Protein 1TGX (pdb70)

Radius of gyration: 16.01 Å; Cα contacts (8 Å, |Δi|>4): 436; chains: 3; bounding box: 41×38×30 Å

B-factor: mean 23.33, std 12.68, range [4.87, 84.21]

InterPro domains:
  IPR003571 Snake three-finger toxin [cd00206] (1-60)
  IPR003572 Snake cytotoxin, cobra-type [PR00282] (6-14)
  IPR003572 Snake cytotoxin, cobra-type [PR00282] (14-23)
  IPR003572 Snake cytotoxin, cobra-type [PR00282] (24-39)
  IPR003572 Snake cytotoxin, cobra-type [PR00282] (41-51)
  IPR003572 Snake cytotoxin, cobra-type [PR00282] (52-59)
  IPR018354 Snake toxin, conserved site [PS00272] (37-57)
  IPR045860 Snake toxin-like superfamily [G3DSA:2.10.60.10] (1-60)
  IPR045860 Snake toxin-like superfamily [SSF57302] (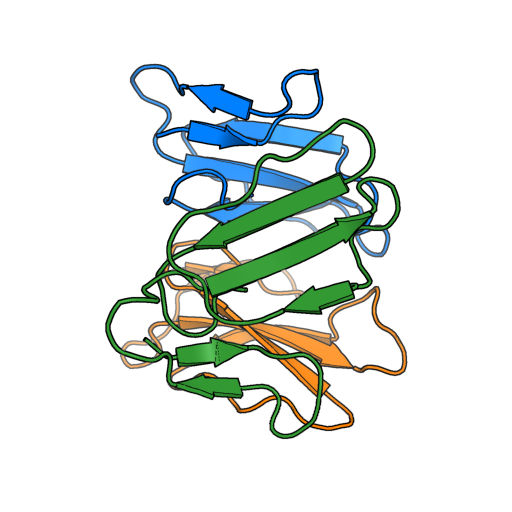2-60)
  IPR054131 Snake toxin cobra-type [PF21947] (12-60)

Nearest PDB structures (foldseek):
  1tgx-assembly1_B-1  TM=9.489E-01  e=3.734E-10  Naja nigricollis
  1ug4-assembly1_A  TM=9.581E-01  e=4.685E-09  Naja atra
  1h0j-assembly3_C  TM=9.280E-01  e=1.048E-08  Naja atra
  1xt3-assembly1_A  TM=9.287E-01  e=9.862E-08  Naja atra
  4om5-assembly1_D  TM=8.936E-01  e=1.392E-07  Naja atra

Sequence (180 aa):
LKCNQLIPPFWKTCPKGKNLCYKMTMRAAPMVPVKRGCIDVCPKSSLLIKYMCCNTDKCNLKCNQLIPPFWKTCPKGKNLCYKMTMRAAPMVPVKRGCIDVCPKSSLLIKYMCCNTDKCNLKCNQLIPPFWKTCPKGKNLCYKMTMRAAPMVPVKRGCIDVCPKSSLLIKYMCCNTDKCN

GO terms:
  GO:0005576 extracellular region (C, EXP)

Secondary structure (DSSP, 8-state):
-EEE-SSTTSEEEPPTT--EEEEEEETTBTT--SEEEEESSPPPP-SSEEEEEE-STT--/-EEE-SSTTSEEEPPTT--EEEEEEETTSTTS-SEEEEESSPPPP-SSEEEEEE-STT--/-EEE-SSTT-EEEPPTT--EEEEEEETTBTTS-SEEEEESSPPPP-SSEEEEEE-STT--

Foldseek 3Di:
DKEAWDDPVGIDDDDPQFQKWKWKDFPPPVVDTPTTYTHRDFDDADNTMDMDIDGDHHPD/DKEAWDDPPRIDDDDPQFFKWKWKDFPVDRPDTPITGTHNDFDDADPTMDMDIDGDHHPD/DKEAWDDPVRIDDDDPQFQKWKFKDFVVDPPDTDTTGTGNDFDDADPGMDMDIDGDHHPD

Structure (mmCIF, N/CA/C/O backbone):
data_1TGX
#
_entry.id   1TGX
#
_cell.length_a   78.670
_cell.length_b   40.710
_cell.length_c   56.020
_cell.angle_alpha   90.00
_cell.angle_beta   117.08
_cell.angle_gamma   90.00
#
_symmetry.space_group_name_H-M   'C 1 2 1'
#
loop_
_entity.id
_entity.type
_entity.pdbx_description
1 polymer GAMMA-CARDIOTOXIN
2 non-polymer 'CHLORIDE ION'
3 water water
#
loop_
_atom_site.group_PDB
_atom_site.id
_atom_site.type_symbol
_atom_site.label_atom_id
_atom_site.label_alt_id
_atom_site.label_comp_id
_atom_site.label_asym_id
_atom_site.label_entity_id
_atom_site.label_seq_id
_atom_site.pdbx_PDB_ins_code
_atom_site.Cartn_x
_atom_site.Cartn_y
_atom_site.Cartn_z
_atom_site.occupancy
_atom_site.B_iso_or_equiv
_atom_site.auth_seq_id
_atom_site.auth_comp_id
_atom_site.auth_asym_id
_atom_site.auth_atom_id
_atom_site.pdbx_PDB_model_num
ATOM 1 N N . LEU A 1 1 ? 24.134 21.718 24.662 1.00 11.50 1 LEU A N 1
ATOM 2 C CA . LEU A 1 1 ? 24.271 20.923 23.442 1.00 4.87 1 LEU A CA 1
ATOM 3 C C . LEU A 1 1 ? 24.423 21.826 22.212 1.00 9.60 1 LEU A C 1
ATOM 4 O O . LEU A 1 1 ? 23.657 22.783 22.037 1.00 11.46 1 LEU A O 1
ATOM 9 N N . LYS A 1 2 ? 25.400 21.473 21.403 1.00 11.60 2 LYS A N 1
ATOM 10 C CA . LYS A 1 2 ? 25.711 22.148 20.137 1.00 9.19 2 LYS A CA 1
ATOM 11 C C . LYS A 1 2 ? 25.409 21.195 18.983 1.00 8.73 2 LYS A C 1
ATOM 12 O O . LYS A 1 2 ? 25.823 20.029 19.122 1.00 13.31 2 LYS A O 1
ATOM 18 N N . CYS A 1 3 ? 24.779 21.605 17.895 1.00 7.08 3 CYS A N 1
ATOM 19 C CA . CYS A 1 3 ? 24.486 20.727 16.748 1.00 10.06 3 CYS A CA 1
ATOM 20 C C . CYS A 1 3 ? 24.942 21.329 15.418 1.00 16.84 3 CYS A C 1
ATOM 21 O O . CYS A 1 3 ? 25.049 22.561 15.309 1.00 11.72 3 CYS A O 1
ATOM 24 N N . ASN A 1 4 ? 25.196 20.517 14.407 1.00 15.95 4 ASN A N 1
ATOM 25 C CA . ASN A 1 4 ? 25.582 20.984 13.059 1.00 11.41 4 ASN A CA 1
ATOM 26 C C . ASN A 1 4 ? 24.339 21.534 12.338 1.00 10.40 4 ASN A C 1
ATOM 27 O O . ASN A 1 4 ? 23.211 21.096 12.638 1.00 13.51 4 ASN A O 1
ATOM 32 N N . GLN A 1 5 ? 24.518 22.461 11.410 1.00 10.35 5 GLN A N 1
ATOM 33 C CA . GLN A 1 5 ? 23.418 23.058 10.620 1.00 14.20 5 GLN A CA 1
ATOM 34 C C . GLN A 1 5 ? 23.891 23.342 9.190 1.00 13.52 5 GLN A C 1
ATOM 35 O O . GLN A 1 5 ? 25.111 23.368 8.960 1.00 12.67 5 GLN A O 1
ATOM 41 N N . LEU A 1 6 ? 22.998 23.679 8.272 1.00 15.88 6 LEU A N 1
ATOM 42 C CA . LEU A 1 6 ? 23.342 23.955 6.872 1.00 16.64 6 LEU A CA 1
ATOM 43 C C . LEU A 1 6 ? 23.916 25.333 6.554 1.00 18.63 6 LEU A C 1
ATOM 44 O O . LEU A 1 6 ? 24.710 25.485 5.608 1.00 21.77 6 LEU A O 1
ATOM 49 N N . ILE A 1 7 ? 23.548 26.336 7.316 1.00 15.93 7 ILE A N 1
ATOM 50 C CA . ILE A 1 7 ? 23.974 27.735 7.168 1.00 19.28 7 ILE A CA 1
ATOM 51 C C . ILE A 1 7 ? 25.283 28.061 7.868 1.00 15.90 7 ILE A C 1
ATOM 52 O O . ILE A 1 7 ? 25.455 27.586 9.013 1.00 13.88 7 ILE A O 1
ATOM 57 N N . PRO A 1 8 ? 26.189 28.874 7.336 1.00 14.27 8 PRO A N 1
ATOM 58 C CA . PRO A 1 8 ? 27.395 29.335 8.060 1.00 15.42 8 PRO A CA 1
ATOM 59 C C . PRO A 1 8 ? 27.015 29.967 9.409 1.00 13.30 8 PRO A C 1
ATOM 60 O O . PRO A 1 8 ? 25.962 30.636 9.517 1.00 17.05 8 PRO A O 1
ATOM 64 N N . PRO A 1 9 ? 27.763 29.786 10.494 1.00 14.86 9 PRO A N 1
ATOM 65 C CA . PRO A 1 9 ? 29.029 29.059 10.578 1.00 14.41 9 PRO A CA 1
ATOM 66 C C . PRO A 1 9 ? 28.971 27.548 10.668 1.00 17.01 9 PRO A C 1
ATOM 67 O O . PRO A 1 9 ? 29.964 26.912 11.081 1.00 16.57 9 PRO A O 1
ATOM 71 N N . PHE A 1 10 ? 27.866 26.916 10.327 1.00 13.24 10 PHE A N 1
ATOM 72 C CA . PHE A 1 10 ? 27.664 25.459 10.294 1.00 18.76 10 PHE A CA 1
ATOM 73 C C . PHE A 1 10 ? 27.421 24.779 11.643 1.00 17.46 10 PHE A C 1
ATOM 74 O O . PHE A 1 10 ? 27.378 23.529 11.689 1.00 13.52 10 PHE A O 1
ATOM 82 N N . TRP A 1 11 ? 27.194 25.492 12.733 1.00 14.32 11 TRP A N 1
ATOM 83 C CA . TRP A 1 11 ? 26.829 24.912 14.038 1.00 16.99 11 TRP A CA 1
ATOM 84 C C . TRP A 1 11 ? 25.927 25.892 14.803 1.00 22.98 11 TRP A C 1
ATOM 85 O O . TRP A 1 11 ? 25.992 27.087 14.456 1.00 16.00 11 TRP A O 1
ATOM 96 N N . LYS A 1 12 ? 25.172 25.513 15.814 1.00 11.57 12 LYS A N 1
ATOM 97 C CA . LYS A 1 12 ? 24.387 26.435 16.659 1.00 11.88 12 LYS A CA 1
ATOM 98 C C . LYS A 1 12 ? 24.255 25.865 18.077 1.00 19.60 12 LYS A C 1
ATOM 99 O O . LYS A 1 12 ? 24.414 24.637 18.243 1.00 14.18 12 LYS A O 1
ATOM 105 N N . THR A 1 13 ? 23.990 26.657 19.103 1.00 17.37 13 THR A N 1
ATOM 106 C CA . THR A 1 13 ? 23.699 26.146 20.448 1.00 11.38 13 THR A CA 1
ATOM 107 C C . THR A 1 13 ? 22.191 25.877 20.527 1.00 16.51 13 THR A C 1
ATOM 108 O O . THR A 1 13 ? 21.434 26.810 20.191 1.00 14.37 13 THR A O 1
ATOM 112 N N . CYS A 1 14 ? 21.726 24.729 20.974 1.00 11.30 14 CYS A N 1
ATOM 113 C CA . CYS A 1 14 ? 20.282 24.450 21.071 1.00 12.42 14 CYS A CA 1
ATOM 114 C C . CYS A 1 14 ? 19.584 25.193 22.201 1.00 16.78 14 CYS A C 1
ATOM 115 O O . CYS A 1 14 ? 20.171 25.334 23.289 1.00 13.70 14 CYS A O 1
ATOM 118 N N . PRO A 1 15 ? 18.361 25.660 22.011 1.00 12.61 15 PRO A N 1
ATOM 119 C CA . PRO A 1 15 ? 17.583 26.310 23.076 1.00 18.10 15 PRO A CA 1
ATOM 120 C C . PRO A 1 15 ? 16.995 25.278 24.047 1.00 18.25 15 PRO A C 1
ATOM 121 O O . PRO A 1 15 ? 17.020 24.055 23.822 1.00 18.68 15 PRO A O 1
ATOM 125 N N . LYS A 1 16 ? 16.436 25.810 25.116 1.00 23.76 16 LYS A N 1
ATOM 126 C CA . LYS A 1 16 ? 15.821 25.017 26.183 1.00 26.31 16 LYS A CA 1
ATOM 127 C C . LYS A 1 16 ? 14.751 24.075 25.647 1.00 18.61 16 LYS A C 1
ATOM 128 O O . LYS A 1 16 ? 13.890 24.544 24.880 1.00 21.96 16 LYS A O 1
ATOM 134 N N . GLY A 1 17 ? 14.785 22.796 25.972 1.00 17.51 17 GLY A N 1
ATOM 135 C CA . GLY A 1 17 ? 13.758 21.865 25.499 1.00 16.07 17 GLY A CA 1
ATOM 136 C C . GLY A 1 17 ? 14.136 21.064 24.268 1.00 16.58 17 GLY A C 1
ATOM 137 O O . GLY A 1 17 ? 13.388 20.129 23.913 1.00 17.54 17 GLY A O 1
ATOM 138 N N . LYS A 1 18 ? 15.207 21.377 23.570 1.00 18.95 18 LYS A N 1
ATOM 139 C CA . LYS A 1 18 ? 15.637 20.563 22.406 1.00 15.37 18 LYS A CA 1
ATOM 140 C C . LYS A 1 18 ? 16.872 19.821 22.898 1.00 13.13 18 LYS A C 1
ATOM 141 O O . LYS A 1 18 ? 17.935 20.451 23.064 1.00 16.84 18 LYS A O 1
ATOM 147 N N . ASN A 1 19 ? 16.784 18.537 23.205 1.00 16.02 19 ASN A N 1
ATOM 148 C CA . ASN A 1 19 ? 17.940 17.819 23.785 1.00 15.04 19 ASN A CA 1
ATOM 149 C C . ASN A 1 19 ? 18.587 16.810 22.843 1.00 12.20 19 ASN A C 1
ATOM 150 O O . ASN A 1 19 ? 19.368 15.947 23.287 1.00 12.16 19 ASN A O 1
ATOM 155 N N . LEU A 1 20 ? 18.272 16.882 21.558 1.00 9.37 20 LEU A N 1
ATOM 156 C CA . LEU A 1 20 ? 18.806 16.004 20.515 1.00 14.13 20 LEU A CA 1
ATOM 157 C C . LEU A 1 20 ? 19.240 16.764 1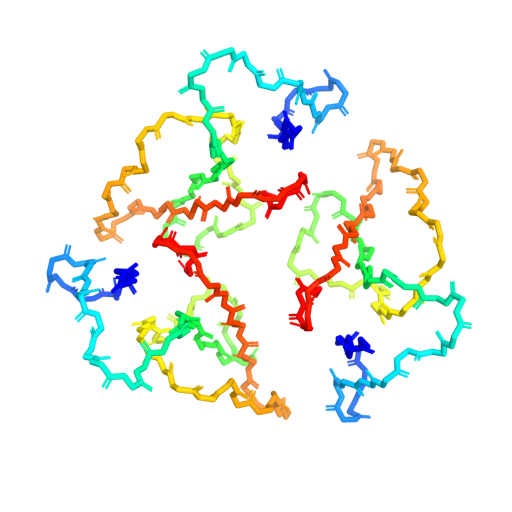9.255 1.00 9.74 20 LEU A C 1
ATOM 158 O O . LEU A 1 20 ? 18.688 17.832 18.958 1.00 10.93 20 LEU A O 1
ATOM 163 N N . CYS A 1 21 ? 20.201 16.203 18.546 1.00 8.70 21 CYS A N 1
ATOM 164 C CA . CYS A 1 21 ? 20.678 16.659 17.231 1.00 9.67 21 CYS A CA 1
ATOM 165 C C . CYS A 1 21 ? 20.084 15.714 16.176 1.00 15.29 21 CYS A C 1
ATOM 166 O O . CYS A 1 21 ? 19.884 14.530 16.515 1.00 11.18 21 CYS A O 1
ATOM 169 N N . TYR A 1 22 ? 19.798 16.144 14.954 1.00 11.78 22 TYR A N 1
ATOM 170 C CA . TYR A 1 22 ? 19.266 15.279 13.887 1.00 11.75 22 TYR A CA 1
ATOM 171 C C . TYR A 1 22 ? 19.755 15.692 12.481 1.00 14.68 22 TYR A C 1
ATOM 172 O O . TYR A 1 22 ? 20.169 16.841 12.257 1.00 12.18 22 TYR A O 1
ATOM 181 N N . LYS A 1 23 ? 19.564 14.753 11.572 1.00 15.56 23 LYS A N 1
ATOM 182 C CA . LYS A 1 23 ? 19.843 14.885 10.134 1.00 12.81 23 LYS A CA 1
ATOM 183 C C . LYS A 1 23 ? 18.735 14.202 9.321 1.00 13.41 23 LYS A C 1
ATOM 184 O O . LYS A 1 23 ? 18.333 13.083 9.687 1.00 13.45 23 LYS A O 1
ATOM 190 N N . MET A 1 24 ? 18.264 14.786 8.230 1.00 13.61 24 MET A N 1
ATOM 191 C CA . MET A 1 24 ? 17.234 14.223 7.337 1.00 14.98 24 MET A CA 1
ATOM 192 C C . MET A 1 24 ? 17.820 14.048 5.925 1.00 13.61 24 MET A C 1
ATOM 193 O O . MET A 1 24 ? 18.393 15.038 5.433 1.00 15.91 24 MET A O 1
ATOM 198 N N . THR A 1 25 ? 17.692 12.880 5.316 1.00 12.10 25 THR A N 1
ATOM 199 C CA . THR A 1 25 ? 18.128 12.588 3.942 1.00 12.47 25 THR A CA 1
ATOM 200 C C . THR A 1 25 ? 17.113 11.750 3.150 1.00 16.59 25 THR A C 1
ATOM 201 O O . THR A 1 25 ? 16.199 11.162 3.755 1.00 15.98 25 THR A O 1
ATOM 205 N N . MET A 1 26 ? 17.242 11.661 1.833 1.00 15.14 26 MET A N 1
ATOM 206 C CA . MET A 1 26 ? 16.406 10.808 0.977 1.00 16.86 26 MET A CA 1
ATOM 207 C C . MET A 1 26 ? 17.225 9.520 0.791 1.00 11.17 26 MET A C 1
ATOM 208 O O . MET A 1 26 ? 18.463 9.533 0.697 1.00 16.71 26 MET A O 1
ATOM 213 N N . ARG A 1 27 ? 16.518 8.409 0.773 1.00 15.16 27 ARG A N 1
ATOM 214 C CA . ARG A 1 27 ? 17.062 7.060 0.544 1.00 14.03 27 ARG A CA 1
ATOM 215 C C . ARG A 1 27 ? 17.873 7.080 -0.756 1.00 21.13 27 ARG A C 1
ATOM 216 O O . ARG A 1 27 ? 17.378 7.613 -1.761 1.00 19.00 27 ARG A O 1
ATOM 224 N N . ALA A 1 28 ? 19.067 6.529 -0.737 1.00 19.71 28 ALA A N 1
ATOM 225 C CA . ALA A 1 28 ? 20.019 6.447 -1.846 1.00 24.11 28 ALA A CA 1
ATOM 226 C C . ALA A 1 28 ? 20.674 7.780 -2.221 1.00 31.65 28 ALA A C 1
ATOM 227 O O . ALA A 1 28 ? 21.389 7.896 -3.240 1.00 26.51 28 ALA A O 1
ATOM 229 N N . ALA A 1 29 ? 20.509 8.804 -1.399 1.00 21.37 29 ALA A N 1
ATOM 230 C CA . ALA A 1 29 ? 21.180 10.111 -1.606 1.00 22.05 29 ALA A CA 1
ATOM 231 C C . ALA A 1 29 ? 21.751 10.635 -0.286 1.00 18.94 29 ALA A C 1
ATOM 232 O O . ALA A 1 29 ? 21.464 11.780 0.137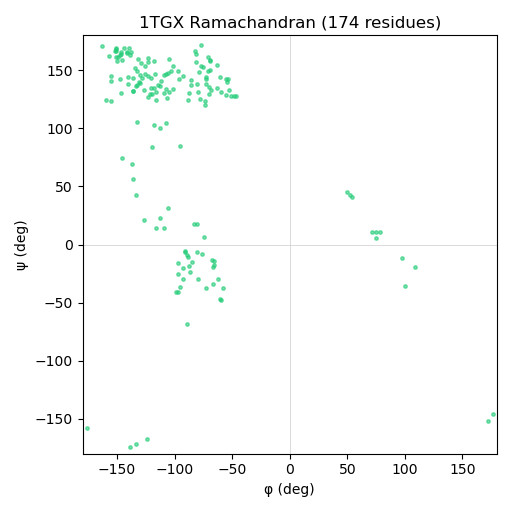 1.00 17.35 29 ALA A O 1
ATOM 234 N N . PRO A 1 30 ? 22.599 9.870 0.397 1.00 17.61 30 PRO A N 1
ATOM 235 C CA . PRO A 1 30 ? 23.149 10.209 1.717 1.00 20.54 30 PRO A CA 1
ATOM 236 C C . PRO A 1 30 ? 24.077 11.400 1.760 1.00 22.84 30 PRO A C 1
ATOM 237 O O . PRO A 1 30 ? 24.286 11.974 2.842 1.00 19.80 30 PRO A O 1
ATOM 241 N N . MET A 1 31 ? 24.634 11.792 0.635 1.00 26.64 31 MET A N 1
ATOM 242 C CA . MET A 1 31 ? 25.540 12.946 0.528 1.00 20.31 31 MET A CA 1
ATOM 243 C C . MET A 1 31 ? 24.816 14.290 0.455 1.00 20.83 31 MET A C 1
ATOM 244 O O . MET A 1 31 ? 25.508 15.333 0.446 1.00 21.93 31 MET A O 1
ATOM 249 N N . VAL A 1 32 ? 23.498 14.387 0.366 1.00 19.22 32 VAL A N 1
ATOM 250 C CA . VAL A 1 32 ? 22.772 15.668 0.324 1.00 23.25 32 VAL A CA 1
ATOM 251 C C . VAL A 1 32 ? 21.807 15.793 1.503 1.00 17.56 32 VAL A C 1
ATOM 252 O O . VAL A 1 32 ? 20.596 15.499 1.355 1.00 22.59 32 VAL A O 1
ATOM 256 N N . PRO A 1 33 ? 22.181 16.211 2.699 1.00 24.83 33 PRO A N 1
ATOM 257 C CA . PRO A 1 33 ? 21.192 16.396 3.780 1.00 24.08 33 PRO A CA 1
ATOM 258 C C . PRO A 1 33 ? 20.258 17.574 3.487 1.00 18.05 33 PRO A C 1
ATOM 259 O O . PRO A 1 33 ? 20.735 18.659 3.093 1.00 19.21 33 PRO A O 1
ATOM 263 N N . VAL A 1 34 ? 18.953 17.390 3.651 1.00 14.95 34 VAL A N 1
ATOM 264 C CA . VAL A 1 34 ? 17.974 18.463 3.393 1.00 16.43 34 VAL A CA 1
ATOM 265 C C . VAL A 1 34 ? 17.555 19.201 4.661 1.00 15.30 34 VAL A C 1
ATOM 266 O O . VAL A 1 34 ? 16.957 20.284 4.534 1.00 17.34 34 VAL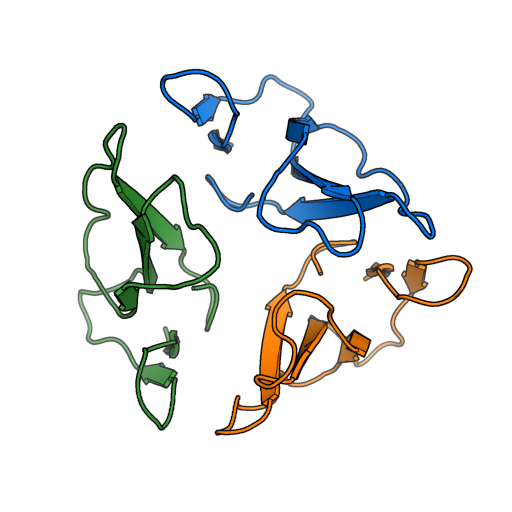 A O 1
ATOM 270 N N . LYS A 1 35 ? 17.806 18.666 5.834 1.00 13.66 35 LYS A N 1
ATOM 271 C CA . LYS A 1 35 ? 17.498 19.336 7.110 1.00 16.81 35 LYS A CA 1
ATOM 272 C C . LYS A 1 35 ? 18.575 18.894 8.102 1.00 23.33 35 LYS A C 1
ATOM 273 O O . LYS A 1 35 ? 18.976 17.716 8.044 1.00 13.61 35 LYS A O 1
ATOM 279 N N . ARG A 1 36 ? 19.033 19.766 8.981 1.00 16.95 36 ARG A N 1
ATOM 280 C CA . ARG A 1 36 ? 20.085 19.432 9.969 1.00 14.42 36 ARG A CA 1
ATOM 281 C C . ARG A 1 36 ? 20.016 20.439 11.111 1.00 15.96 36 ARG A C 1
ATOM 282 O O . ARG A 1 36 ? 20.109 21.653 10.826 1.00 13.55 36 ARG A O 1
ATOM 290 N N . GLY A 1 37 ? 19.865 20.053 12.373 1.00 12.53 37 GLY A N 1
ATOM 291 C CA . GLY A 1 37 ? 19.761 21.044 13.466 1.00 15.78 37 GLY A CA 1
ATOM 292 C C . GLY A 1 37 ? 19.405 20.410 14.805 1.00 13.24 37 GLY A C 1
ATOM 293 O O . GLY A 1 37 ? 19.768 19.243 15.023 1.00 12.25 37 GLY A O 1
ATOM 294 N N . CYS A 1 38 ? 18.741 21.136 15.685 1.00 13.62 38 CYS A N 1
ATOM 295 C CA . CYS A 1 38 ? 18.323 20.694 17.027 1.00 10.37 38 CYS A CA 1
ATOM 296 C C . CYS A 1 38 ? 16.871 20.221 17.011 1.00 16.80 38 CYS A C 1
ATOM 297 O O . CYS A 1 38 ? 16.111 20.810 16.216 1.00 19.36 38 CYS A O 1
ATOM 300 N N . ILE A 1 39 ? 16.419 19.276 17.811 1.00 11.60 39 ILE A N 1
ATOM 301 C CA . ILE A 1 39 ? 15.003 18.848 17.802 1.00 11.64 39 ILE A CA 1
ATOM 302 C C . ILE A 1 39 ? 14.600 18.341 19.187 1.00 19.21 39 ILE A C 1
ATOM 303 O O . ILE A 1 39 ? 15.465 18.031 20.025 1.00 13.92 39 ILE A O 1
ATOM 308 N N . ASP A 1 40 ? 13.312 18.288 19.457 1.00 16.54 40 ASP A N 1
ATOM 309 C CA . ASP A 1 40 ? 12.708 17.746 20.680 1.00 19.14 40 ASP A CA 1
ATOM 310 C C . ASP A 1 40 ? 12.445 16.245 20.498 1.00 18.96 40 ASP A C 1
ATOM 311 O O . ASP A 1 40 ? 13.078 15.370 21.113 1.00 28.38 40 ASP A O 1
ATOM 316 N N . VAL A 1 41 ? 11.525 15.843 19.641 1.00 19.44 41 VAL A N 1
ATOM 317 C CA . VAL A 1 41 ? 11.176 14.420 19.452 1.00 20.75 41 VAL A CA 1
ATOM 318 C C . VAL A 1 41 ? 11.761 13.891 18.151 1.00 15.42 41 VAL A C 1
ATOM 319 O O . VAL A 1 41 ? 11.609 14.554 17.111 1.00 20.95 41 VAL A O 1
ATOM 323 N N . CYS A 1 42 ? 12.425 12.751 18.153 1.00 16.41 42 CYS A N 1
ATOM 324 C CA . CYS A 1 42 ? 12.995 12.193 16.910 1.00 15.29 42 CYS A CA 1
ATOM 325 C C . CYS A 1 42 ? 11.860 11.633 16.054 1.00 15.76 42 CYS A C 1
ATOM 326 O O . CYS A 1 42 ? 11.092 10.778 16.534 1.00 17.38 42 CYS A O 1
ATOM 329 N N . PRO A 1 43 ? 11.719 12.086 14.822 1.00 17.52 43 PRO A N 1
ATOM 330 C CA . PRO A 1 43 ? 10.666 11.626 13.911 1.00 20.95 43 PRO A CA 1
ATOM 331 C C . PRO A 1 43 ? 10.878 10.188 13.459 1.00 24.45 43 PRO A C 1
ATOM 332 O O . PRO A 1 43 ? 11.996 9.652 13.440 1.00 20.87 43 PRO A O 1
ATOM 336 N N . LYS A 1 44 ? 9.776 9.593 13.048 1.00 22.92 44 LYS A N 1
ATOM 337 C CA . LYS A 1 44 ? 9.749 8.219 12.531 1.00 19.90 44 LYS A CA 1
ATOM 338 C C . LYS A 1 44 ? 10.196 8.198 11.073 1.00 17.85 44 LYS A C 1
ATOM 339 O O . LYS A 1 44 ? 9.783 9.102 10.322 1.00 19.83 44 LYS A O 1
ATOM 345 N N . SER A 1 45 ? 11.002 7.255 10.633 1.00 15.61 45 SER A N 1
ATOM 346 C CA . SER A 1 45 ? 11.422 7.123 9.221 1.00 16.15 45 SER A CA 1
ATOM 347 C C . SER A 1 45 ? 10.361 6.413 8.366 1.00 14.81 45 SER A C 1
ATOM 348 O O . SER A 1 45 ? 9.452 5.736 8.890 1.00 14.19 45 SER A O 1
ATOM 351 N N . SER A 1 46 ? 10.447 6.518 7.045 1.00 12.50 46 SER A N 1
ATOM 352 C CA . SER A 1 46 ? 9.546 5.848 6.087 1.00 13.77 46 SER A CA 1
ATOM 353 C C . SER A 1 46 ? 10.370 5.202 4.971 1.00 16.27 46 SER A C 1
ATOM 354 O O . SER A 1 46 ? 11.611 5.228 5.061 1.00 14.86 46 SER A O 1
ATOM 357 N N . LEU A 1 47 ? 9.802 4.673 3.897 1.00 16.20 47 LEU A N 1
ATOM 358 C CA . LEU A 1 47 ? 10.593 4.095 2.796 1.00 15.78 47 LEU A CA 1
ATOM 359 C C . LEU A 1 47 ? 11.542 5.110 2.154 1.00 12.49 47 LEU A C 1
ATOM 360 O O . LEU A 1 47 ? 12.715 4.797 1.870 1.00 17.38 47 LEU A O 1
ATOM 365 N N . LEU A 1 48 ? 11.066 6.301 1.823 1.00 11.78 48 LEU A N 1
ATOM 366 C CA . LEU A 1 48 ? 11.900 7.292 1.123 1.00 15.58 48 LEU A CA 1
ATOM 367 C C . LEU A 1 48 ? 12.639 8.271 2.026 1.00 15.09 48 LEU A C 1
ATOM 368 O O . LEU A 1 48 ? 13.711 8.756 1.611 1.00 18.13 48 LEU A O 1
ATOM 373 N N . ILE A 1 49 ? 12.123 8.609 3.192 1.00 15.35 49 ILE A N 1
ATOM 374 C CA . ILE A 1 49 ? 12.747 9.614 4.065 1.00 8.60 49 ILE A CA 1
ATOM 375 C C . ILE A 1 49 ? 13.408 8.967 5.283 1.00 14.26 49 ILE A C 1
ATOM 376 O O . ILE A 1 49 ? 12.714 8.302 6.071 1.00 15.65 49 ILE A O 1
ATOM 381 N N . LYS A 1 50 ? 14.679 9.273 5.481 1.00 13.53 50 LYS A N 1
ATOM 382 C CA . LYS A 1 50 ? 15.436 8.711 6.606 1.00 13.83 50 LYS A CA 1
ATOM 383 C C . LYS A 1 50 ? 15.916 9.751 7.604 1.00 11.45 50 LYS A C 1
ATOM 384 O O . LYS A 1 50 ? 16.502 10.773 7.209 1.00 15.59 50 LYS A O 1
ATOM 390 N N . TYR A 1 51 ? 15.674 9.484 8.878 1.00 13.34 51 TYR A N 1
ATOM 391 C CA . TYR A 1 51 ? 16.128 10.364 9.962 1.00 16.69 51 TYR A CA 1
ATOM 392 C C . TYR A 1 51 ? 17.129 9.658 10.880 1.00 13.86 51 TYR A C 1
ATOM 393 O O . TYR A 1 51 ? 17.012 8.440 11.108 1.00 13.43 51 TYR A O 1
ATOM 402 N N . MET A 1 52 ? 18.091 10.378 11.429 1.00 11.73 52 MET A N 1
ATOM 403 C CA . MET A 1 52 ? 19.032 9.852 12.442 1.00 15.26 52 MET A CA 1
ATOM 404 C C . MET A 1 52 ? 19.018 10.889 13.584 1.00 18.38 52 MET A C 1
ATOM 405 O O . MET A 1 52 ? 19.086 12.090 13.242 1.00 11.73 52 MET A O 1
ATOM 410 N N . CYS A 1 53 ? 19.044 10.508 14.847 1.00 13.70 53 CYS A N 1
ATOM 411 C CA . CYS A 1 53 ? 19.091 11.415 16.010 1.00 14.15 53 CYS A CA 1
ATOM 412 C C . CYS A 1 53 ? 20.205 10.999 16.980 1.00 12.99 53 CYS A C 1
ATOM 413 O O . CYS A 1 53 ? 20.442 9.783 17.103 1.00 13.78 53 CYS A O 1
ATOM 416 N N . CYS A 1 54 ? 20.864 11.934 17.647 1.00 10.25 54 CYS A N 1
ATOM 417 C CA . CYS A 1 54 ? 21.983 11.634 18.563 1.00 8.62 54 CYS A CA 1
ATOM 418 C C . CYS A 1 54 ? 22.084 12.666 19.686 1.00 9.92 54 CYS A C 1
ATOM 419 O O . CYS A 1 54 ? 21.437 13.727 19.590 1.00 11.54 54 CYS A O 1
ATOM 422 N N . ASN A 1 55 ? 22.884 12.407 20.716 1.00 12.09 55 ASN A N 1
ATOM 423 C CA . ASN A 1 55 ? 22.904 13.284 21.895 1.00 11.17 55 ASN A CA 1
ATOM 424 C C . ASN A 1 55 ? 24.239 13.848 22.360 1.00 13.85 55 ASN A C 1
ATOM 425 O O . ASN A 1 55 ? 24.353 14.227 23.549 1.00 12.36 55 ASN A O 1
ATOM 430 N N . THR A 1 56 ? 25.256 13.920 21.526 1.00 10.01 56 THR A N 1
ATOM 431 C CA . THR A 1 56 ? 26.553 14.515 21.903 1.00 11.32 56 THR A CA 1
ATOM 432 C C . THR A 1 56 ? 26.901 15.653 20.950 1.00 10.89 56 THR A C 1
ATOM 433 O O . THR A 1 56 ? 26.392 15.679 19.824 1.00 13.69 56 THR A O 1
ATOM 437 N N . ASP A 1 57 ? 27.739 16.600 21.332 1.00 9.91 57 ASP A N 1
ATOM 438 C CA . ASP A 1 57 ? 28.069 17.772 20.498 1.00 10.36 57 ASP A CA 1
ATOM 439 C C . ASP A 1 57 ? 28.440 17.440 19.052 1.00 11.80 57 ASP A C 1
ATOM 440 O O . ASP A 1 57 ? 29.310 16.580 18.840 1.00 11.58 57 ASP A O 1
ATOM 445 N N . LYS A 1 58 ? 27.795 18.092 18.098 1.00 10.13 58 LYS A N 1
ATOM 446 C CA . LYS A 1 58 ? 28.053 18.012 16.654 1.00 10.30 58 LYS A CA 1
ATOM 447 C C . LYS A 1 58 ? 28.143 16.592 16.119 1.00 11.63 58 LYS A C 1
ATOM 448 O O . LYS A 1 58 ? 29.015 16.198 15.318 1.00 16.70 58 LYS A O 1
ATOM 454 N N . CYS A 1 59 ? 27.203 15.766 16.554 1.00 9.09 59 CYS A N 1
ATOM 455 C CA . CYS A 1 59 ? 27.170 14.341 16.200 1.00 15.78 59 CYS A CA 1
ATOM 456 C C . CYS A 1 59 ? 26.381 14.075 14.922 1.00 15.27 59 CYS A C 1
ATOM 457 O O . CYS A 1 59 ? 26.402 12.937 14.417 1.00 15.10 59 CYS A O 1
ATOM 460 N N . ASN A 1 60 ? 25.685 15.052 14.386 1.00 12.59 60 ASN A N 1
ATOM 461 C CA . ASN A 1 60 ? 24.784 14.945 13.224 1.00 12.91 60 ASN A CA 1
ATOM 462 C C . ASN A 1 60 ? 25.233 15.443 11.857 1.00 22.57 60 ASN A C 1
ATOM 463 O O . ASN A 1 60 ? 26.453 15.606 11.621 1.00 18.12 60 ASN A O 1
ATOM 469 N N . LEU B 1 1 ? 15.740 0.298 24.476 1.00 11.47 1 LEU B N 1
ATOM 470 C CA . LEU B 1 1 ? 16.340 0.866 23.264 1.00 10.80 1 LEU B CA 1
ATOM 471 C C . LEU B 1 1 ? 15.484 0.533 22.037 1.00 15.65 1 LEU B C 1
ATOM 472 O O . LEU B 1 1 ? 15.064 -0.627 21.891 1.00 12.92 1 LEU B O 1
ATOM 477 N N . LYS B 1 2 ? 15.301 1.499 21.157 1.00 13.24 2 LYS B N 1
ATOM 478 C CA . LYS B 1 2 ? 14.539 1.400 19.902 1.00 7.54 2 LYS B CA 1
ATOM 479 C C . LYS B 1 2 ? 15.432 1.773 18.721 1.00 11.19 2 LYS B C 1
ATOM 480 O O . LYS B 1 2 ? 16.040 2.857 18.796 1.00 13.92 2 LYS B O 1
ATOM 486 N N . CYS B 1 3 ? 15.555 0.950 17.696 1.00 14.23 3 CYS B N 1
ATOM 487 C CA . CYS B 1 3 ? 16.425 1.229 16.542 1.00 12.20 3 CYS B CA 1
ATOM 488 C C . CYS B 1 3 ? 15.653 1.344 15.226 1.00 12.99 3 CYS B C 1
ATOM 489 O O . CYS B 1 3 ? 14.530 0.814 15.108 1.00 12.63 3 CYS B O 1
ATOM 492 N N . ASN B 1 4 ? 16.213 2.011 14.225 1.00 10.79 4 ASN B N 1
ATOM 493 C CA . ASN B 1 4 ? 15.597 2.127 12.888 1.00 11.02 4 ASN B CA 1
ATOM 494 C C . ASN B 1 4 ? 15.810 0.797 12.144 1.00 12.33 4 ASN B C 1
ATOM 495 O O . ASN B 1 4 ? 16.797 0.104 12.461 1.00 13.01 4 ASN B O 1
ATOM 500 N N . GLN B 1 5 ? 14.960 0.445 11.196 1.00 12.74 5 GLN B N 1
ATOM 501 C CA . GLN B 1 5 ? 15.134 -0.753 10.354 1.00 14.37 5 GLN B CA 1
ATOM 502 C C . GLN B 1 5 ? 14.702 -0.418 8.918 1.00 11.20 5 GLN B C 1
ATOM 503 O O . GLN B 1 5 ? 14.001 0.595 8.734 1.00 12.92 5 GLN B O 1
ATOM 509 N N . LEU B 1 6 ? 15.053 -1.238 7.937 1.00 13.17 6 LEU B N 1
ATOM 510 C CA . LEU B 1 6 ? 14.700 -0.969 6.539 1.00 11.86 6 LEU B CA 1
ATOM 511 C C . LEU B 1 6 ? 13.355 -1.490 6.056 1.00 16.04 6 LEU B C 1
ATOM 512 O O . LEU B 1 6 ? 12.933 -1.099 4.954 1.00 17.77 6 LEU B O 1
ATOM 517 N N . ILE B 1 7 ? 12.716 -2.313 6.844 1.00 12.03 7 ILE B N 1
ATOM 518 C CA . ILE B 1 7 ? 11.437 -2.997 6.524 1.00 14.75 7 ILE B CA 1
ATOM 519 C C . ILE B 1 7 ? 10.311 -2.406 7.351 1.00 17.33 7 ILE B C 1
ATOM 520 O O . ILE B 1 7 ? 10.607 -2.049 8.507 1.00 13.52 7 ILE B O 1
ATOM 525 N N . PRO B 1 8 ? 9.072 -2.298 6.895 1.00 17.18 8 PRO B N 1
ATOM 526 C CA . PRO B 1 8 ? 7.978 -1.687 7.685 1.00 20.56 8 PRO B CA 1
ATOM 527 C C . PRO B 1 8 ? 7.789 -2.328 9.052 1.00 20.28 8 PRO B C 1
ATOM 528 O O . PRO B 1 8 ? 7.958 -3.563 9.111 1.00 17.06 8 PRO B O 1
ATOM 532 N N . PRO B 1 9 ? 7.478 -1.651 10.151 1.00 15.52 9 PRO B N 1
ATOM 533 C CA . PRO B 1 9 ? 7.197 -0.219 10.245 1.00 11.31 9 PRO B CA 1
ATOM 534 C C . PRO B 1 9 ? 8.384 0.715 10.354 1.00 15.33 9 PRO B C 1
ATOM 535 O O . PRO B 1 9 ? 8.211 1.879 10.760 1.00 16.46 9 PRO B O 1
ATOM 539 N N . PHE B 1 10 ? 9.580 0.277 10.018 1.00 12.82 10 PHE B N 1
ATOM 540 C CA . PHE B 1 10 ? 10.818 1.076 10.002 1.00 11.89 10 PHE B CA 1
ATOM 541 C C . PHE B 1 10 ? 11.426 1.380 11.375 1.00 19.53 10 PHE B C 1
ATOM 542 O O . PHE B 1 10 ? 12.395 2.166 11.463 1.00 12.98 10 PHE B O 1
ATOM 550 N N . TRP B 1 11 ? 10.962 0.759 12.445 1.00 15.18 11 TRP B N 1
ATOM 551 C CA . TRP B 1 11 ? 11.463 0.891 13.828 1.00 12.59 11 TRP B CA 1
ATOM 552 C C . TRP B 1 11 ? 11.309 -0.475 14.517 1.00 18.31 11 TRP B C 1
ATOM 553 O O . TRP B 1 11 ? 10.421 -1.251 14.116 1.00 14.84 11 TRP B O 1
ATOM 564 N N . LYS B 1 12 ? 12.056 -0.726 15.575 1.00 16.03 12 LYS B N 1
ATOM 565 C CA . LYS B 1 12 ? 12.004 -1.979 16.348 1.00 14.40 12 LYS B CA 1
ATOM 566 C C . LYS B 1 12 ? 12.478 -1.777 17.788 1.00 11.01 12 LYS B C 1
ATOM 567 O O . LYS B 1 12 ? 13.479 -1.058 17.982 1.00 12.83 12 LYS B O 1
ATO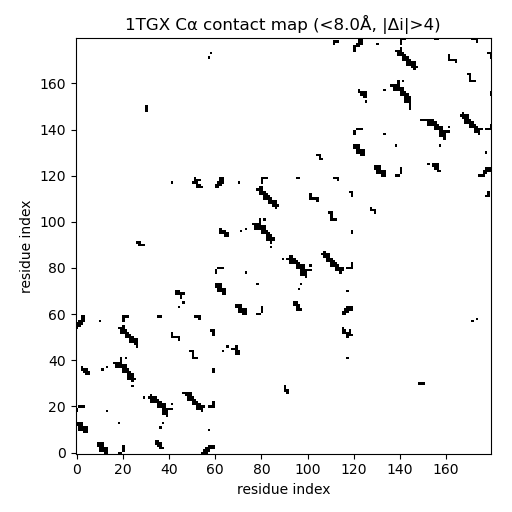M 573 N N . THR B 1 13 ? 11.867 -2.396 18.783 1.00 13.28 13 THR B N 1
ATOM 574 C CA . THR B 1 13 ? 12.321 -2.359 20.187 1.00 7.66 13 THR B CA 1
ATOM 575 C C . THR B 1 13 ? 13.305 -3.523 20.355 1.00 12.03 13 THR B C 1
ATOM 576 O O . THR B 1 13 ? 12.863 -4.653 20.065 1.00 15.53 13 THR B O 1
ATOM 580 N N . CYS B 1 14 ? 14.533 -3.350 20.792 1.00 10.91 14 CYS B N 1
ATOM 581 C CA . CYS B 1 14 ? 15.493 -4.452 20.968 1.00 13.01 14 CYS B CA 1
ATOM 582 C C . CYS B 1 14 ? 15.214 -5.356 22.160 1.00 14.84 14 CYS B C 1
ATOM 583 O O . CYS B 1 14 ? 14.760 -4.814 23.178 1.00 19.36 14 CYS B O 1
ATOM 586 N N . PRO B 1 15 ? 15.452 -6.659 22.092 1.00 15.87 15 PRO B N 1
ATOM 587 C CA . PRO B 1 15 ? 15.317 -7.544 23.262 1.00 18.42 15 PRO B CA 1
ATOM 588 C C . PRO B 1 15 ? 16.425 -7.230 24.277 1.00 16.50 15 PRO B C 1
ATOM 589 O O . PRO B 1 15 ? 17.467 -6.659 23.905 1.00 16.94 15 PRO B O 1
ATOM 593 N N . LYS B 1 16 ? 16.200 -7.603 25.523 1.00 18.57 16 LYS B N 1
ATOM 594 C CA . LYS B 1 16 ? 17.158 -7.429 26.627 1.00 20.75 16 LYS B CA 1
ATOM 595 C C . LYS B 1 16 ? 18.415 -8.191 26.235 1.00 17.04 16 LYS B C 1
ATOM 596 O O . LYS B 1 16 ? 18.288 -9.343 25.787 1.00 34.95 16 LYS B O 1
ATOM 602 N N . GLY B 1 17 ? 19.573 -7.580 26.343 1.00 20.92 17 GLY B N 1
ATOM 603 C CA . GLY B 1 17 ? 20.794 -8.277 25.905 1.00 18.90 17 GLY B CA 1
ATOM 604 C C . GLY B 1 17 ? 21.308 -7.628 24.622 1.00 20.44 17 GLY B C 1
ATOM 605 O O . GLY B 1 17 ? 22.494 -7.856 24.318 1.00 23.92 17 GLY B O 1
ATOM 606 N N . LYS B 1 18 ? 20.499 -6.892 23.880 1.00 14.71 18 LYS B N 1
ATOM 607 C CA . LYS B 1 18 ? 21.005 -6.212 22.664 1.00 13.93 18 LYS B CA 1
ATOM 608 C C . LYS B 1 18 ? 20.960 -4.719 22.941 1.00 13.67 18 LYS B C 1
ATOM 609 O O . LYS B 1 18 ? 19.893 -4.082 22.904 1.00 18.15 18 LYS B O 1
ATOM 615 N N . ASN B 1 19 ? 22.092 -4.124 23.285 1.00 14.15 19 ASN B N 1
ATOM 616 C CA . ASN B 1 19 ? 22.094 -2.703 23.677 1.00 13.03 19 ASN B CA 1
ATOM 617 C C . ASN B 1 19 ? 22.786 -1.705 22.762 1.00 15.51 19 ASN B C 1
ATOM 618 O O . ASN B 1 19 ? 23.148 -0.595 23.206 1.00 13.03 19 ASN B O 1
ATOM 623 N N . LEU B 1 20 ? 22.920 -2.057 21.500 1.00 9.79 20 LEU B N 1
ATOM 624 C CA . LEU B 1 20 ? 23.486 -1.185 20.467 1.00 8.44 20 LEU B CA 1
ATOM 625 C C . LEU B 1 20 ? 22.612 -1.164 19.208 1.00 11.48 20 LEU B C 1
ATOM 626 O O . LEU B 1 20 ? 21.979 -2.210 18.964 1.00 12.73 20 LEU B O 1
ATOM 631 N N . CYS B 1 21 ? 22.532 -0.103 18.428 1.00 11.19 21 CYS B N 1
ATOM 632 C CA . CYS B 1 21 ? 21.872 -0.069 17.112 1.00 10.80 21 CYS B CA 1
ATOM 633 C C . CYS B 1 21 ? 23.013 -0.155 16.081 1.00 13.21 21 CYS B C 1
ATOM 634 O O . CYS B 1 21 ? 24.130 0.272 16.444 1.00 10.76 21 CYS B O 1
ATOM 637 N N . TYR B 1 22 ? 22.809 -0.655 14.873 1.00 10.56 22 TYR B N 1
ATOM 638 C CA . TYR B 1 22 ? 23.872 -0.734 13.852 1.00 11.30 22 TYR B CA 1
ATOM 639 C C . TYR B 1 22 ? 23.336 -0.538 12.424 1.00 12.64 22 TYR B C 1
ATOM 640 O O . TYR B 1 22 ? 22.131 -0.677 12.171 1.00 11.05 22 TYR B O 1
ATOM 649 N N . LYS B 1 23 ? 24.265 -0.298 11.519 1.00 13.58 23 LYS B N 1
ATOM 650 C CA . LYS B 1 23 ? 24.059 -0.123 10.068 1.00 12.66 23 LYS B CA 1
ATOM 651 C C . LYS B 1 23 ? 25.104 -0.984 9.354 1.00 12.23 23 LYS B C 1
ATOM 652 O O . LYS B 1 23 ? 26.266 -0.971 9.813 1.00 13.95 23 LYS B O 1
ATOM 658 N N . MET B 1 24 ? 24.787 -1.716 8.300 1.00 11.46 24 MET B N 1
ATOM 659 C CA . MET B 1 24 ? 25.752 -2.550 7.550 1.00 13.99 24 MET B CA 1
ATOM 660 C C . MET B 1 24 ? 25.772 -2.097 6.083 1.00 15.25 24 MET B C 1
ATOM 661 O O . MET B 1 24 ? 24.688 -2.007 5.471 1.00 13.94 24 MET B O 1
ATOM 666 N N . THR B 1 25 ? 26.932 -1.841 5.500 1.00 13.60 25 THR B N 1
ATOM 667 C CA . THR B 1 25 ? 27.081 -1.406 4.099 1.00 11.96 25 THR B CA 1
ATOM 668 C C . THR B 1 25 ? 28.163 -2.173 3.336 1.00 17.60 25 THR B C 1
ATOM 669 O O . THR B 1 25 ? 29.269 -2.351 3.880 1.00 18.28 25 THR B O 1
ATOM 673 N N . MET B 1 26 ? 27.903 -2.575 2.099 1.00 17.48 26 MET B N 1
ATOM 674 C CA . MET B 1 26 ? 28.888 -3.286 1.263 1.00 14.24 26 MET B CA 1
ATOM 675 C C . MET B 1 26 ? 29.763 -2.240 0.561 1.00 15.65 26 MET B C 1
ATOM 676 O O . MET B 1 26 ? 29.244 -1.220 0.068 1.00 17.46 26 MET B O 1
ATOM 681 N N . ARG B 1 27 ? 31.064 -2.455 0.495 1.00 19.02 27 ARG B N 1
ATOM 682 C CA . ARG B 1 27 ? 31.965 -1.508 -0.197 1.00 21.58 27 ARG B CA 1
ATOM 683 C C . ARG B 1 27 ? 31.674 -1.376 -1.684 1.00 20.67 27 ARG B C 1
ATOM 684 O O . ARG B 1 27 ? 31.883 -0.306 -2.293 1.00 19.72 27 ARG B O 1
ATOM 692 N N . ALA B 1 28 ? 31.165 -2.413 -2.331 1.00 20.10 28 ALA B N 1
ATOM 693 C CA . ALA B 1 28 ? 30.779 -2.355 -3.748 1.00 18.86 28 ALA B CA 1
ATOM 694 C C . ALA B 1 28 ? 29.605 -1.408 -4.009 1.00 25.80 28 ALA B C 1
ATOM 695 O O . ALA B 1 28 ? 29.372 -1.054 -5.183 1.00 30.97 28 ALA B O 1
ATOM 697 N N . ALA B 1 29 ? 28.825 -1.008 -3.019 1.00 16.01 29 ALA B N 1
ATOM 698 C CA . ALA B 1 29 ? 27.670 -0.092 -3.241 1.00 17.81 29 ALA B CA 1
ATOM 699 C C . ALA B 1 29 ? 27.540 0.798 -2.012 1.00 19.03 29 ALA B C 1
ATOM 700 O O . ALA B 1 29 ? 26.641 0.621 -1.167 1.00 19.18 29 ALA B O 1
ATOM 702 N N . PRO B 1 30 ? 28.424 1.773 -1.857 1.00 19.84 30 PRO B N 1
ATOM 703 C CA . PRO B 1 30 ? 28.495 2.575 -0.627 1.00 18.01 30 PRO B CA 1
ATOM 704 C C . PRO B 1 30 ? 27.363 3.510 -0.291 1.00 21.36 30 PRO B C 1
ATOM 705 O O . PRO B 1 30 ? 27.257 3.995 0.852 1.00 25.17 30 PRO B O 1
ATOM 709 N N . MET B 1 31 ? 26.458 3.797 -1.207 1.00 21.36 31 MET B N 1
ATOM 710 C CA . MET B 1 31 ? 25.378 4.752 -0.909 1.00 24.39 31 MET B CA 1
ATOM 711 C C . MET B 1 31 ? 24.114 4.120 -0.341 1.00 20.06 31 MET B C 1
ATOM 712 O O . MET B 1 31 ? 23.200 4.893 0.015 1.00 27.22 31 MET B O 1
ATOM 717 N N . VAL B 1 32 ? 24.005 2.805 -0.278 1.00 22.14 32 VAL B N 1
ATOM 718 C CA . VAL B 1 32 ? 22.777 2.124 0.163 1.00 23.23 32 VAL B CA 1
ATOM 719 C C . VAL B 1 32 ? 23.078 1.028 1.185 1.00 24.61 32 VAL B C 1
ATOM 720 O O . VAL B 1 32 ? 23.594 -0.031 0.787 1.00 20.71 32 VAL B O 1
ATOM 724 N N . PRO B 1 33 ? 22.790 1.220 2.464 1.00 19.14 33 PRO B N 1
ATOM 725 C CA . PRO B 1 33 ? 22.975 0.199 3.504 1.00 13.40 33 PRO B CA 1
ATOM 726 C C . PRO B 1 33 ? 22.126 -1.039 3.213 1.00 15.35 33 PRO B C 1
ATOM 727 O O . PRO B 1 33 ? 20.990 -0.882 2.722 1.00 18.84 33 PRO B O 1
ATOM 731 N N . VAL B 1 34 ? 22.598 -2.237 3.513 1.00 13.34 34 VAL B N 1
ATOM 732 C CA . VAL B 1 34 ? 21.825 -3.468 3.287 1.00 16.83 34 VAL B CA 1
ATOM 733 C C . VAL B 1 34 ? 21.003 -3.900 4.504 1.00 12.67 34 VAL B C 1
ATOM 734 O O . VAL B 1 34 ? 20.094 -4.732 4.334 1.00 16.47 34 VAL B O 1
ATOM 738 N N . LYS B 1 35 ? 21.355 -3.427 5.687 1.00 11.99 35 LYS B N 1
ATOM 739 C CA . LYS B 1 35 ? 20.635 -3.796 6.918 1.00 16.53 35 LYS B CA 1
ATOM 740 C C . LYS B 1 35 ? 20.778 -2.741 8.012 1.00 14.38 35 LYS B C 1
ATOM 741 O O . LYS B 1 35 ? 21.817 -2.067 8.111 1.00 13.23 35 LYS B O 1
ATOM 747 N N . ARG B 1 36 ? 19.733 -2.556 8.799 1.00 11.09 36 ARG B N 1
ATOM 748 C CA . ARG B 1 36 ? 19.681 -1.671 9.981 1.00 9.72 36 ARG B CA 1
ATOM 749 C C . ARG B 1 36 ? 18.968 -2.449 11.094 1.00 14.08 36 ARG B C 1
ATOM 750 O O . ARG B 1 36 ? 17.923 -3.058 10.792 1.00 14.01 36 ARG B O 1
ATOM 758 N N . GLY B 1 37 ? 19.482 -2.502 12.319 1.00 12.93 37 GLY B N 1
ATOM 759 C CA . GLY B 1 37 ? 18.825 -3.282 13.390 1.00 9.63 37 GLY B CA 1
ATOM 760 C C . GLY B 1 37 ? 19.485 -3.157 14.761 1.00 12.78 37 GLY B C 1
ATOM 761 O O . GLY B 1 37 ? 20.187 -2.160 14.994 1.00 11.39 37 GLY B O 1
ATOM 762 N N . CYS B 1 38 ? 19.277 -4.113 15.650 1.00 14.96 38 CYS B N 1
ATOM 763 C CA . CYS B 1 38 ? 19.810 -4.170 17.018 1.00 11.43 38 CYS B CA 1
ATOM 764 C C . CYS B 1 38 ? 20.939 -5.195 17.128 1.00 13.39 38 CYS B C 1
ATOM 765 O O . CYS B 1 38 ? 20.827 -6.223 16.434 1.00 13.08 38 CYS B O 1
ATOM 768 N N . ILE B 1 39 ? 21.947 -5.020 17.965 1.00 10.70 39 ILE B N 1
ATOM 769 C CA . ILE B 1 39 ? 23.025 -6.021 18.132 1.00 7.60 39 ILE B CA 1
ATOM 770 C C . ILE B 1 39 ? 23.610 -5.945 19.550 1.00 13.16 39 ILE B C 1
ATOM 771 O O . ILE B 1 39 ? 23.391 -4.975 20.301 1.00 13.62 39 ILE B O 1
ATOM 776 N N . ASP B 1 40 ? 24.376 -6.945 19.945 1.00 11.18 40 ASP B N 1
ATOM 777 C CA . ASP B 1 40 ? 25.018 -6.969 21.264 1.00 16.42 40 ASP B CA 1
ATOM 778 C C . ASP B 1 40 ? 26.477 -6.527 21.161 1.00 19.81 40 ASP B C 1
ATOM 779 O O . ASP B 1 40 ? 26.917 -5.813 22.074 1.00 24.12 40 ASP B O 1
ATOM 784 N N . VAL B 1 41 ? 27.215 -6.940 20.156 1.00 11.04 41 VAL B N 1
ATOM 785 C CA . VAL B 1 41 ? 28.637 -6.571 20.012 1.00 15.65 41 VAL B CA 1
ATOM 786 C C . VAL B 1 41 ? 28.822 -5.965 18.616 1.00 16.21 41 VAL B C 1
ATOM 787 O O . VAL B 1 41 ? 28.325 -6.606 17.668 1.00 17.32 41 VAL B O 1
ATOM 791 N N . CYS B 1 42 ? 29.494 -4.839 18.449 1.00 14.41 42 CYS B N 1
ATOM 792 C CA . CYS B 1 42 ? 29.742 -4.231 17.121 1.00 12.59 42 CYS B CA 1
ATOM 793 C C . CYS B 1 42 ? 30.793 -5.043 16.366 1.00 22.01 42 CYS B C 1
ATOM 794 O O . CYS B 1 42 ? 31.922 -5.172 16.880 1.00 16.18 42 CYS B O 1
ATOM 797 N N . PRO B 1 43 ? 30.523 -5.614 15.206 1.00 18.12 43 PRO B N 1
ATOM 798 C CA . PRO B 1 43 ? 31.487 -6.433 14.455 1.00 18.03 43 PRO B CA 1
ATOM 799 C C . PRO B 1 43 ? 32.644 -5.641 13.867 1.00 14.07 43 PRO B C 1
ATOM 800 O O . PRO B 1 43 ? 32.457 -4.465 13.504 1.00 17.27 43 PRO B O 1
ATOM 804 N N . LYS B 1 44 ? 33.810 -6.244 13.721 1.00 18.18 44 LYS B N 1
ATOM 805 C CA . LYS B 1 44 ? 34.956 -5.549 13.101 1.00 18.46 44 LYS B CA 1
ATOM 806 C C . LYS B 1 44 ? 34.709 -5.346 11.602 1.00 22.92 44 LYS B C 1
ATOM 807 O O . LYS B 1 44 ? 34.323 -6.308 10.908 1.00 20.29 44 LYS B O 1
ATOM 813 N N . SER B 1 45 ? 34.978 -4.183 11.031 1.00 19.05 45 SER B N 1
ATOM 814 C CA . SER B 1 45 ? 34.824 -3.943 9.579 1.00 17.79 45 SER B CA 1
ATOM 815 C C . SER B 1 45 ? 35.904 -4.695 8.802 1.00 21.49 45 SER B C 1
ATOM 816 O O . SER B 1 45 ? 37.028 -4.896 9.292 1.00 24.26 45 SER B O 1
ATOM 819 N N . SER B 1 46 ? 35.621 -5.122 7.585 1.00 22.90 46 SER B N 1
ATOM 820 C CA . SER B 1 46 ? 36.583 -5.918 6.797 1.00 26.65 46 SER B CA 1
ATOM 821 C C . SER B 1 46 ? 36.865 -5.259 5.461 1.00 29.41 46 SER B C 1
ATOM 822 O O . SER B 1 46 ? 36.464 -4.113 5.265 1.00 18.77 46 SER B O 1
ATOM 825 N N . LEU B 1 47 ? 37.505 -5.969 4.549 1.00 32.50 47 LEU B N 1
ATOM 826 C CA . LEU B 1 47 ? 37.739 -5.454 3.209 1.00 34.38 47 LEU B CA 1
ATOM 827 C C . LEU B 1 47 ? 36.411 -5.313 2.468 1.00 23.13 47 LEU B C 1
ATOM 828 O O . LEU B 1 47 ? 36.413 -4.479 1.569 1.00 39.45 47 LEU B O 1
ATOM 833 N N . LEU B 1 48 ? 35.438 -6.170 2.695 1.00 30.20 48 LEU B N 1
ATOM 834 C CA . LEU B 1 48 ? 34.182 -6.025 1.961 1.00 22.03 48 LEU B CA 1
ATOM 835 C C . LEU B 1 48 ? 33.014 -5.317 2.593 1.00 24.42 48 LEU B C 1
ATOM 836 O O . LEU B 1 48 ? 32.145 -4.840 1.842 1.00 21.20 48 LEU B O 1
ATOM 841 N N . ILE B 1 49 ? 32.961 -5.303 3.909 1.00 20.93 49 ILE B N 1
ATOM 842 C CA . ILE B 1 49 ? 31.781 -4.781 4.616 1.00 30.37 49 ILE B CA 1
ATOM 843 C C . ILE B 1 49 ? 32.173 -3.772 5.684 1.00 27.89 49 ILE B C 1
ATOM 844 O O . ILE B 1 49 ? 33.161 -4.066 6.376 1.00 20.00 49 ILE B O 1
ATOM 849 N N . LYS B 1 50 ? 31.434 -2.691 5.817 1.00 14.42 50 LYS B N 1
ATOM 850 C CA . LYS B 1 50 ? 31.682 -1.665 6.836 1.00 14.27 50 LYS B CA 1
ATOM 851 C C . LYS B 1 50 ? 30.501 -1.737 7.821 1.00 14.08 50 LYS B C 1
ATOM 852 O O . LYS B 1 50 ? 29.355 -1.885 7.359 1.00 16.56 50 LYS B O 1
ATOM 858 N N . TYR B 1 51 ? 30.796 -1.579 9.096 1.00 11.89 51 TYR B N 1
ATOM 859 C CA . TYR B 1 51 ? 29.808 -1.555 10.183 1.00 15.77 51 TYR B CA 1
ATOM 860 C C . TYR B 1 51 ? 29.899 -0.251 10.984 1.00 14.84 51 TYR B C 1
ATOM 861 O O . TYR B 1 51 ? 31.011 0.278 11.165 1.00 17.19 51 TYR B O 1
ATOM 870 N N . MET B 1 52 ? 28.795 0.288 11.472 1.00 10.75 52 MET B N 1
ATOM 871 C CA . MET B 1 52 ? 28.740 1.509 12.308 1.00 14.30 52 MET B CA 1
ATOM 872 C C . MET B 1 52 ? 27.758 1.190 13.441 1.00 12.50 52 MET B C 1
ATOM 873 O O . MET B 1 52 ? 26.635 0.773 13.103 1.00 11.79 52 MET B O 1
ATOM 878 N N . CYS B 1 53 ? 28.104 1.465 14.687 1.00 13.06 53 CYS B N 1
ATOM 879 C CA . CYS B 1 53 ? 27.199 1.198 15.826 1.00 16.78 53 CYS B CA 1
ATOM 880 C C . CYS B 1 53 ? 26.979 2.441 16.686 1.00 15.06 53 CYS B C 1
ATOM 881 O O . CYS B 1 53 ? 27.875 3.308 16.677 1.00 14.07 53 CYS B O 1
ATOM 884 N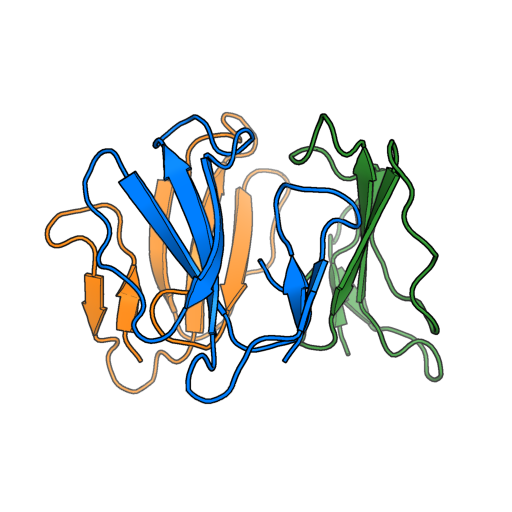 N . CYS B 1 54 ? 25.882 2.603 17.408 1.00 7.73 54 CYS B N 1
ATOM 885 C CA . CYS B 1 54 ? 25.580 3.753 18.294 1.00 11.80 54 CYS B CA 1
ATOM 886 C C . CYS B 1 54 ? 24.664 3.343 19.452 1.00 14.42 54 CYS B C 1
ATOM 887 O O . CYS B 1 54 ? 24.046 2.260 19.364 1.00 12.19 54 CYS B O 1
ATOM 890 N N . ASN B 1 55 ? 24.489 4.139 20.505 1.00 15.34 55 ASN B N 1
ATOM 891 C CA . ASN B 1 55 ? 23.695 3.716 21.681 1.00 15.39 55 ASN B CA 1
ATOM 892 C C . ASN B 1 55 ? 22.409 4.439 22.081 1.00 17.47 55 ASN B C 1
ATOM 893 O O . ASN B 1 55 ? 21.932 4.245 23.240 1.00 15.47 55 ASN B O 1
ATOM 898 N N . THR B 1 56 ? 21.827 5.270 21.238 1.00 12.31 56 THR B N 1
ATOM 899 C CA . THR B 1 56 ? 20.595 5.995 21.624 1.00 14.53 56 THR B CA 1
ATOM 900 C C . THR B 1 56 ? 19.450 5.732 20.659 1.00 14.38 56 THR B C 1
ATOM 901 O O . THR B 1 56 ? 19.720 5.331 19.520 1.00 13.41 56 THR B O 1
ATOM 905 N N . ASP B 1 57 ? 18.197 5.952 21.011 1.00 10.75 57 ASP B N 1
ATOM 906 C CA . ASP B 1 57 ? 17.032 5.679 20.153 1.00 8.77 57 ASP B CA 1
ATOM 907 C C . ASP B 1 57 ? 17.135 6.271 18.746 1.00 11.08 57 ASP B C 1
ATOM 908 O O . ASP B 1 57 ? 17.374 7.479 18.595 1.00 14.32 57 ASP B O 1
ATOM 913 N N . LYS B 1 58 ? 16.935 5.444 17.737 1.00 9.69 58 LYS B N 1
ATOM 914 C CA . LYS B 1 58 ? 16.934 5.824 16.317 1.00 14.03 58 LYS B CA 1
ATOM 915 C C . LYS B 1 58 ? 18.152 6.605 15.831 1.00 11.03 58 LYS B C 1
ATOM 916 O O . LYS B 1 58 ? 18.083 7.557 15.020 1.00 12.01 58 LYS B O 1
ATOM 922 N N . CYS B 1 59 ? 19.318 6.158 16.288 1.00 9.58 59 CYS B N 1
ATOM 923 C CA . CYS B 1 59 ? 20.602 6.755 15.901 1.00 8.26 59 CYS B CA 1
ATOM 924 C C . CYS B 1 59 ? 21.223 6.184 14.625 1.00 11.82 59 CYS B C 1
ATOM 925 O O . CYS B 1 59 ? 22.114 6.838 14.047 1.00 15.34 59 CYS B O 1
ATOM 928 N N . ASN B 1 60 ? 20.826 5.020 14.164 1.00 9.70 60 ASN B N 1
ATOM 929 C CA . ASN B 1 60 ? 21.421 4.258 13.063 1.00 11.81 60 ASN B CA 1
ATOM 930 C C . ASN B 1 60 ? 20.856 4.508 11.674 1.00 15.26 60 ASN B C 1
ATOM 931 O O . ASN B 1 60 ? 19.752 5.076 11.570 1.00 12.75 60 ASN B O 1
ATOM 937 N N . LEU C 1 1 ? 40.261 4.418 25.014 1.00 16.76 1 LEU C N 1
ATOM 938 C CA . LEU C 1 1 ? 39.524 4.808 23.810 1.00 10.53 1 LEU C CA 1
ATOM 939 C C . LEU C 1 1 ? 40.117 4.121 22.576 1.00 16.67 1 LEU C C 1
ATOM 940 O O . LEU C 1 1 ? 41.331 4.167 22.336 1.00 15.78 1 LEU C O 1
ATOM 945 N N . LYS C 1 2 ? 39.224 3.557 21.790 1.00 10.31 2 LYS C N 1
ATOM 946 C CA . LYS C 1 2 ? 39.533 2.892 20.518 1.00 14.23 2 LYS C CA 1
ATOM 947 C C . LYS C 1 2 ? 38.896 3.700 19.385 1.00 14.79 2 LYS C C 1
ATOM 948 O O . LYS C 1 2 ? 37.724 4.102 19.529 1.00 13.97 2 LYS C O 1
ATOM 954 N N . CYS C 1 3 ? 39.576 3.924 18.275 1.00 17.89 3 CYS C N 1
ATOM 955 C CA . CYS C 1 3 ? 39.063 4.691 17.131 1.00 12.55 3 CYS C CA 1
ATOM 956 C C . CYS C 1 3 ? 39.288 3.965 15.807 1.00 15.60 3 CYS C C 1
ATOM 957 O O . CYS C 1 3 ? 40.164 3.091 15.711 1.00 17.26 3 CYS C O 1
ATOM 960 N N . ASN C 1 4 ? 38.524 4.338 14.791 1.00 16.41 4 ASN C N 1
ATOM 961 C CA . ASN C 1 4 ? 38.662 3.764 13.442 1.00 12.44 4 ASN C CA 1
ATOM 962 C C . ASN C 1 4 ? 39.825 4.472 12.731 1.00 18.26 4 ASN C C 1
ATOM 963 O O . ASN C 1 4 ? 40.165 5.608 13.098 1.00 15.33 4 ASN C O 1
ATOM 968 N N . GLN C 1 5 ? 40.401 3.826 11.738 1.00 20.52 5 GLN C N 1
ATOM 969 C CA . GLN C 1 5 ? 41.496 4.370 10.910 1.00 18.56 5 GLN C CA 1
ATOM 970 C C . GLN C 1 5 ? 41.261 3.980 9.449 1.00 20.13 5 GLN C C 1
ATOM 971 O O . GLN C 1 5 ? 40.398 3.118 9.182 1.00 18.98 5 GLN C O 1
ATOM 977 N N . LEU C 1 6 ? 41.997 4.532 8.492 1.00 24.42 6 LEU C N 1
ATOM 978 C CA . LEU C 1 6 ? 41.762 4.207 7.082 1.00 41.70 6 LEU C CA 1
ATOM 979 C C . LEU C 1 6 ? 42.170 2.840 6.547 1.00 28.34 6 LEU C C 1
ATOM 980 O O . LEU C 1 6 ? 41.487 2.280 5.678 1.00 28.84 6 LEU C O 1
ATOM 985 N N . ILE C 1 7 ? 43.291 2.345 7.030 1.00 30.57 7 ILE C N 1
ATOM 986 C CA . ILE C 1 7 ? 43.829 1.083 6.466 1.00 39.09 7 ILE C CA 1
ATOM 987 C C . ILE C 1 7 ? 43.605 -0.098 7.384 1.00 45.16 7 ILE C C 1
ATOM 988 O O . ILE C 1 7 ? 43.358 0.142 8.578 1.00 31.86 7 ILE C O 1
ATOM 993 N N . PRO C 1 8 ? 43.644 -1.321 6.873 1.00 26.42 8 PRO C N 1
ATOM 994 C CA . PRO C 1 8 ? 43.429 -2.546 7.671 1.00 45.93 8 PRO C CA 1
ATOM 995 C C . PRO C 1 8 ? 44.389 -2.565 8.847 1.00 31.52 8 PRO C C 1
ATOM 996 O O . PRO C 1 8 ? 45.549 -2.180 8.595 1.00 38.81 8 PRO C O 1
ATOM 1000 N N . PRO C 1 9 ? 44.076 -2.962 10.065 1.00 36.93 9 PRO C N 1
ATOM 1001 C CA . PRO C 1 9 ? 42.806 -3.515 10.517 1.00 34.73 9 PRO C CA 1
ATOM 1002 C C . PRO C 1 9 ? 41.619 -2.599 10.699 1.00 30.53 9 PRO C C 1
ATOM 1003 O O . PRO C 1 9 ? 40.573 -3.062 11.202 1.00 29.20 9 PRO C O 1
ATOM 1007 N N . PHE C 1 10 ? 41.707 -1.336 10.333 1.00 24.28 10 PHE C N 1
ATOM 1008 C CA . PHE C 1 10 ? 40.593 -0.373 10.393 1.00 22.37 10 PHE C CA 1
ATOM 1009 C C . PHE C 1 10 ? 40.243 0.134 11.789 1.00 15.80 10 PHE C C 1
ATOM 1010 O O . PHE C 1 10 ? 39.269 0.907 11.909 1.00 19.59 10 PHE C O 1
ATOM 1018 N N . TRP C 1 11 ? 40.981 -0.204 12.830 1.00 20.93 11 TRP C N 1
ATOM 1019 C CA . TRP C 1 11 ? 40.749 0.257 14.209 1.00 19.03 11 TRP C CA 1
ATOM 1020 C C . TRP C 1 11 ? 42.105 0.379 14.924 1.00 27.97 11 TRP C C 1
ATOM 1021 O O . TRP C 1 11 ? 43.053 -0.282 14.460 1.00 23.64 11 TRP C O 1
ATOM 1032 N N . LYS C 1 12 ? 42.186 1.078 16.041 1.00 20.32 12 LYS C N 1
ATOM 1033 C CA . LYS C 1 12 ? 43.399 1.112 16.876 1.00 14.96 12 LYS C CA 1
ATOM 1034 C C . LYS C 1 12 ? 43.079 1.641 18.286 1.00 24.19 12 LYS C C 1
ATOM 1035 O O . LYS C 1 12 ? 42.006 2.239 18.454 1.00 20.84 12 LYS C O 1
ATOM 1041 N N . THR C 1 13 ? 44.026 1.559 19.199 1.00 23.20 13 THR C N 1
ATOM 1042 C CA . THR C 1 13 ? 43.871 2.106 20.553 1.00 20.36 13 THR C CA 1
ATOM 1043 C C . THR C 1 13 ? 44.616 3.435 20.634 1.00 23.99 13 THR C C 1
ATOM 1044 O O . THR C 1 13 ? 45.776 3.489 20.187 1.00 25.56 13 THR C O 1
ATOM 1048 N N . CYS C 1 14 ? 44.014 4.470 21.189 1.00 15.87 14 CYS C N 1
ATOM 1049 C CA . CYS C 1 14 ? 44.721 5.754 21.281 1.00 14.67 14 CYS C CA 1
ATOM 1050 C C . CYS C 1 14 ? 45.721 5.819 22.421 1.00 22.16 14 CYS C C 1
ATOM 1051 O O . CYS C 1 14 ? 45.510 5.193 23.476 1.00 19.37 14 CYS C O 1
ATOM 1054 N N . PRO C 1 15 ? 46.793 6.571 22.237 1.00 27.66 15 PRO C N 1
ATOM 1055 C CA . PRO C 1 15 ? 47.786 6.830 23.280 1.00 28.14 15 PRO C CA 1
ATOM 1056 C C . PRO C 1 15 ? 47.181 7.752 24.347 1.00 40.55 15 PRO C C 1
ATOM 1057 O O . PRO C 1 15 ? 46.199 8.469 24.092 1.00 26.07 15 PRO C O 1
ATOM 1061 N N . LYS C 1 16 ? 47.823 7.733 25.502 1.00 45.99 16 LYS C N 1
ATOM 1062 C CA . LYS C 1 16 ? 47.466 8.599 26.630 1.00 45.88 16 LYS C CA 1
ATOM 1063 C C . LYS C 1 16 ? 47.711 10.029 26.150 1.00 24.28 16 LYS C C 1
ATOM 1064 O O . LYS C 1 16 ? 48.735 10.283 25.490 1.00 37.63 16 LYS C O 1
ATOM 1070 N N . GLY C 1 17 ? 46.766 10.907 26.420 1.00 24.18 17 GLY C N 1
ATOM 1071 C CA . GLY C 1 17 ? 46.944 12.291 25.948 1.00 30.01 17 GLY C CA 1
ATOM 1072 C C . GLY C 1 17 ? 46.112 12.466 24.683 1.00 40.79 17 GLY C C 1
ATOM 1073 O O . GLY C 1 17 ? 45.570 13.578 24.545 1.00 32.93 17 GLY C O 1
ATOM 1074 N N . LYS C 1 18 ? 45.967 11.498 23.798 1.00 24.47 18 LYS C N 1
ATOM 1075 C CA . LYS C 1 18 ? 45.135 11.681 22.584 1.00 23.81 18 LYS C CA 1
ATOM 1076 C C . LYS C 1 18 ? 43.742 11.120 22.870 1.00 28.27 18 LYS C C 1
ATOM 1077 O O . LYS C 1 18 ? 43.453 9.953 22.533 1.00 26.57 18 LYS C O 1
ATOM 1083 N N . ASN C 1 19 ? 42.827 11.867 23.471 1.00 16.04 19 ASN C N 1
ATOM 1084 C CA . ASN C 1 19 ? 41.516 11.334 23.882 1.00 12.48 19 ASN C CA 1
ATOM 1085 C C . ASN C 1 19 ? 40.285 11.711 23.069 1.00 19.15 19 ASN C C 1
ATOM 1086 O O . ASN C 1 19 ? 39.150 11.786 23.587 1.00 15.21 19 ASN C O 1
ATOM 1091 N N . LEU C 1 20 ? 40.497 11.904 21.782 1.00 15.93 20 LEU C N 1
ATOM 1092 C CA . LEU C 1 20 ? 39.435 12.169 20.817 1.00 13.18 20 LEU C CA 1
ATOM 1093 C C . LEU C 1 20 ? 39.679 11.343 19.546 1.00 12.92 20 LEU C C 1
ATOM 1094 O O . LEU C 1 20 ? 40.836 11.170 19.137 1.00 13.09 20 LEU C O 1
ATOM 1099 N N . CYS C 1 21 ? 38.602 10.871 18.961 1.00 12.30 21 CYS C N 1
ATOM 1100 C CA . CYS C 1 21 ? 38.612 10.222 17.644 1.00 10.57 21 CYS C CA 1
ATOM 1101 C C . CYS C 1 21 ? 38.317 11.336 16.625 1.00 14.51 21 CYS C C 1
ATOM 1102 O O . CYS C 1 21 ? 37.495 12.220 16.952 1.00 11.85 21 CYS C O 1
ATOM 1105 N N . TYR C 1 22 ? 38.862 11.359 15.419 1.00 11.43 22 TYR C N 1
ATOM 1106 C CA . TYR C 1 22 ? 38.548 12.373 14.394 1.00 10.89 22 TYR C CA 1
ATOM 1107 C C . TYR C 1 22 ? 38.423 11.754 12.990 1.00 11.56 22 TYR C C 1
ATOM 1108 O O . TYR C 1 22 ? 39.011 10.694 12.729 1.00 13.76 22 TYR C O 1
ATOM 1117 N N . LYS C 1 23 ? 37.817 12.526 12.104 1.00 12.23 23 LYS C N 1
ATOM 1118 C CA . LYS C 1 23 ? 37.673 12.233 10.674 1.00 15.15 23 LYS C CA 1
ATOM 1119 C C . LYS C 1 23 ? 37.717 13.547 9.891 1.00 19.66 23 LYS C C 1
ATOM 1120 O O . LYS C 1 23 ? 36.994 14.498 10.245 1.00 13.17 23 LYS C O 1
ATOM 1126 N N . MET C 1 24 ? 38.522 13.633 8.850 1.00 13.52 24 MET C N 1
ATOM 1127 C CA . MET C 1 24 ? 38.634 14.835 7.998 1.00 11.73 24 MET C CA 1
ATOM 1128 C C . MET C 1 24 ? 37.966 14.560 6.644 1.00 12.49 24 MET C C 1
ATOM 1129 O O . MET C 1 24 ? 38.299 13.515 6.052 1.00 14.91 24 MET C O 1
ATOM 1134 N N . THR C 1 25 ? 37.138 15.429 6.097 1.00 13.14 25 THR C N 1
ATOM 1135 C CA . THR C 1 25 ? 36.538 15.260 4.767 1.00 12.21 25 THR C CA 1
ATOM 1136 C C . THR C 1 25 ? 36.456 16.592 4.022 1.00 15.84 25 THR C C 1
ATOM 1137 O O . THR C 1 25 ? 36.587 17.646 4.667 1.00 16.43 25 THR C O 1
ATOM 1141 N N . MET C 1 26 ? 36.213 16.529 2.726 1.00 15.93 26 MET C N 1
ATOM 1142 C CA . MET C 1 26 ? 35.921 17.695 1.881 1.00 14.21 26 MET C CA 1
ATOM 1143 C C . MET C 1 26 ? 34.432 17.942 2.212 1.00 13.88 26 MET C C 1
ATOM 1144 O O . MET C 1 26 ? 33.657 16.963 2.144 1.00 16.79 26 MET C O 1
ATOM 1149 N N . ARG C 1 27 ? 34.007 19.146 2.527 1.00 13.10 27 ARG C N 1
ATOM 1150 C CA . ARG C 1 27 ? 32.595 19.424 2.860 1.00 19.33 27 ARG C CA 1
ATOM 1151 C C . ARG C 1 27 ? 31.671 19.013 1.713 1.00 20.07 27 ARG C C 1
ATOM 1152 O O . ARG C 1 27 ? 30.571 18.462 1.927 1.00 22.24 27 ARG C O 1
ATOM 1160 N N . ALA C 1 28 ? 32.092 19.215 0.475 1.00 16.95 28 ALA C N 1
ATOM 1161 C CA . ALA C 1 28 ? 31.293 18.830 -0.696 1.00 20.58 28 ALA C CA 1
ATOM 1162 C C . ALA C 1 28 ? 31.304 17.333 -1.004 1.00 35.95 28 ALA C C 1
ATOM 1163 O O . ALA C 1 28 ? 30.548 16.906 -1.903 1.00 29.47 28 ALA C O 1
ATOM 1165 N N . ALA C 1 29 ? 32.114 16.514 -0.349 1.00 18.44 29 ALA C N 1
ATOM 1166 C CA . ALA C 1 29 ? 32.179 15.050 -0.620 1.00 27.18 29 ALA C CA 1
ATOM 1167 C C . ALA C 1 29 ? 32.238 14.263 0.684 1.00 20.74 29 ALA C C 1
ATOM 1168 O O . ALA C 1 29 ? 33.247 13.644 1.073 1.00 20.18 29 ALA C O 1
ATOM 1170 N N . PRO C 1 30 ? 31.134 14.276 1.416 1.00 20.18 30 PRO C N 1
ATOM 1171 C CA . PRO C 1 30 ? 31.075 13.698 2.759 1.00 19.59 30 PRO C CA 1
ATOM 1172 C C . PRO C 1 30 ? 31.254 12.209 2.891 1.00 26.99 30 PRO C C 1
ATOM 1173 O O . PRO C 1 30 ? 31.489 11.769 4.033 1.00 28.66 30 PRO C O 1
ATOM 1177 N N . MET C 1 31 ? 31.179 11.446 1.819 1.00 25.36 31 MET C N 1
ATOM 1178 C CA . MET C 1 31 ? 31.286 9.985 1.945 1.00 25.00 31 MET C CA 1
ATOM 1179 C C . MET C 1 31 ? 32.704 9.439 1.827 1.00 24.59 31 MET C C 1
ATOM 1180 O O . MET C 1 31 ? 32.869 8.219 2.040 1.00 23.52 31 MET C O 1
ATOM 1185 N N . VAL C 1 32 ? 33.722 10.212 1.519 1.00 18.38 32 VAL C N 1
ATOM 1186 C CA . VAL C 1 32 ? 35.074 9.654 1.381 1.00 18.89 32 VAL C CA 1
ATOM 1187 C C . VAL C 1 32 ? 35.993 10.290 2.421 1.00 17.34 32 VAL C C 1
ATOM 1188 O O . VAL C 1 32 ? 36.410 11.444 2.184 1.00 22.59 32 VAL C O 1
ATOM 1192 N N . PRO C 1 33 ? 36.353 9.654 3.521 1.00 20.46 33 PRO C N 1
ATOM 1193 C CA . PRO C 1 33 ? 37.295 10.219 4.499 1.00 20.68 33 PRO C CA 1
ATOM 1194 C C . PRO C 1 33 ? 38.732 10.217 3.964 1.00 24.06 33 PRO C C 1
ATOM 1195 O O . PRO C 1 33 ? 39.209 9.253 3.341 1.00 22.25 33 PRO C O 1
ATOM 1199 N N . VAL C 1 34 ? 39.398 11.326 4.229 1.00 14.77 34 VAL C N 1
ATOM 1200 C CA . VAL C 1 34 ? 40.776 11.581 3.782 1.00 15.20 34 VAL C CA 1
ATOM 1201 C C . VAL C 1 34 ? 41.796 11.215 4.863 1.00 18.83 34 VAL C C 1
ATOM 1202 O O . VAL C 1 34 ? 42.920 10.786 4.540 1.00 17.31 34 VAL C O 1
ATOM 1206 N N . LYS C 1 35 ? 41.454 11.462 6.111 1.00 13.39 35 LYS C N 1
ATOM 1207 C CA . LYS C 1 35 ? 42.270 11.172 7.302 1.00 19.08 35 LYS C CA 1
ATOM 1208 C C . LYS C 1 35 ? 41.338 10.664 8.403 1.00 13.97 35 LYS C C 1
ATOM 1209 O O . LYS C 1 35 ? 40.199 11.158 8.486 1.00 12.50 35 LYS C O 1
ATOM 1215 N N . ARG C 1 36 ? 41.770 9.727 9.228 1.00 16.93 36 ARG C N 1
ATOM 1216 C CA . ARG C 1 36 ? 40.909 9.130 10.275 1.00 15.89 36 ARG C CA 1
ATOM 1217 C C . ARG C 1 36 ? 41.785 8.589 11.400 1.00 20.98 36 ARG C C 1
ATOM 1218 O O . ARG C 1 36 ? 42.651 7.756 11.045 1.00 17.69 36 ARG C O 1
ATOM 1226 N N . GLY C 1 37 ? 41.656 8.964 12.668 1.00 16.73 37 GLY C N 1
ATOM 1227 C CA . GLY C 1 37 ? 42.510 8.426 13.748 1.00 16.68 37 GLY C CA 1
ATOM 1228 C C . GLY C 1 37 ? 42.291 9.012 15.143 1.00 19.94 37 GLY C C 1
ATOM 1229 O O . GLY C 1 37 ? 41.134 9.344 15.467 1.00 15.88 37 GLY C O 1
ATOM 1230 N N . CYS C 1 38 ? 43.335 9.153 15.954 1.00 16.53 38 CYS C N 1
ATOM 1231 C CA . CYS C 1 38 ? 43.284 9.721 17.309 1.00 13.89 38 CYS C CA 1
ATOM 1232 C C . CYS C 1 38 ? 43.922 11.113 17.357 1.00 19.82 38 CYS C C 1
ATOM 1233 O O . CYS C 1 38 ? 44.920 11.325 16.642 1.00 17.32 38 CYS C O 1
ATOM 1236 N N . ILE C 1 39 ? 43.451 12.030 18.185 1.00 13.02 39 ILE C N 1
ATOM 1237 C CA . ILE C 1 39 ? 44.048 13.378 18.324 1.00 14.30 39 ILE C CA 1
ATOM 1238 C C . ILE C 1 39 ? 43.816 13.913 19.736 1.00 17.49 39 ILE C C 1
ATOM 1239 O O . ILE C 1 39 ? 43.007 13.323 20.480 1.00 15.71 39 ILE C O 1
ATOM 1244 N N . ASP C 1 40 ? 44.423 14.995 20.173 1.00 14.00 40 ASP C N 1
ATOM 1245 C CA . ASP C 1 40 ? 44.260 15.656 21.468 1.00 18.30 40 ASP C CA 1
ATOM 1246 C C . ASP C 1 40 ? 43.294 16.849 21.449 1.00 21.21 40 ASP C C 1
ATOM 1247 O O . ASP C 1 40 ? 42.527 16.988 22.421 1.00 22.01 40 ASP C O 1
ATOM 1252 N N . VAL C 1 41 ? 43.287 17.712 20.454 1.00 16.82 41 VAL C N 1
ATOM 1253 C CA . VAL C 1 41 ? 42.425 18.898 20.333 1.00 10.95 41 VAL C CA 1
ATOM 1254 C C . VAL C 1 41 ? 41.754 18.828 18.955 1.00 20.23 41 VAL C C 1
ATOM 1255 O O . VAL C 1 41 ? 42.487 18.438 18.024 1.00 16.18 41 VAL C O 1
ATOM 1259 N N . CYS C 1 42 ? 40.510 19.223 18.745 1.00 14.83 42 CYS C N 1
ATOM 1260 C CA . CYS C 1 42 ? 39.913 19.168 17.393 1.00 15.32 42 CYS C CA 1
ATOM 1261 C C . CYS C 1 42 ? 40.388 20.322 16.514 1.00 18.80 42 CYS C C 1
ATOM 1262 O O . CYS C 1 42 ? 40.196 21.473 16.960 1.00 17.70 42 CYS C O 1
ATOM 1265 N N . PRO C 1 43 ? 40.943 20.128 15.329 1.00 16.33 43 PRO C N 1
ATOM 1266 C CA . PRO C 1 43 ? 41.340 21.201 14.407 1.00 20.78 43 PRO C CA 1
ATOM 1267 C C . PRO C 1 43 ? 40.163 22.038 13.906 1.00 18.97 43 PRO C C 1
ATOM 1268 O O . PRO C 1 43 ? 39.015 21.570 13.814 1.00 18.31 43 PRO C O 1
ATOM 1272 N N . LYS C 1 44 ? 40.485 23.267 13.533 1.00 19.76 44 LYS C N 1
ATOM 1273 C CA . LYS C 1 44 ? 39.488 24.212 13.025 1.00 18.37 44 LYS C CA 1
ATOM 1274 C C . LYS C 1 44 ? 38.961 23.827 11.646 1.00 25.08 44 LYS C C 1
ATOM 1275 O O . LYS C 1 44 ? 39.757 23.551 10.731 1.00 24.18 44 LYS C O 1
ATOM 1281 N N . SER C 1 45 ? 37.653 23.781 11.482 1.00 18.89 45 SER C N 1
ATOM 1282 C CA . SER C 1 45 ? 37.055 23.511 10.162 1.00 18.97 45 SER C CA 1
ATOM 1283 C C . SER C 1 45 ? 37.018 24.816 9.361 1.00 36.61 45 SER C C 1
ATOM 1284 O O . SER C 1 45 ? 37.188 25.903 9.942 1.00 23.59 45 SER C O 1
ATOM 1287 N N . SER C 1 46 ? 36.772 24.751 8.067 1.00 21.88 46 SER C N 1
ATOM 1288 C CA . SER C 1 46 ? 36.660 25.918 7.175 1.00 28.62 46 SER C CA 1
ATOM 1289 C C . SER C 1 46 ? 35.500 25.682 6.205 1.00 25.78 46 SER C C 1
ATOM 1290 O O . SER C 1 46 ? 34.781 24.671 6.334 1.00 26.19 46 SER C O 1
ATOM 1293 N N . LEU C 1 47 ? 35.309 26.564 5.233 1.00 26.23 47 LEU C N 1
ATOM 1294 C CA . LEU C 1 47 ? 34.259 26.373 4.242 1.00 28.27 47 LEU C C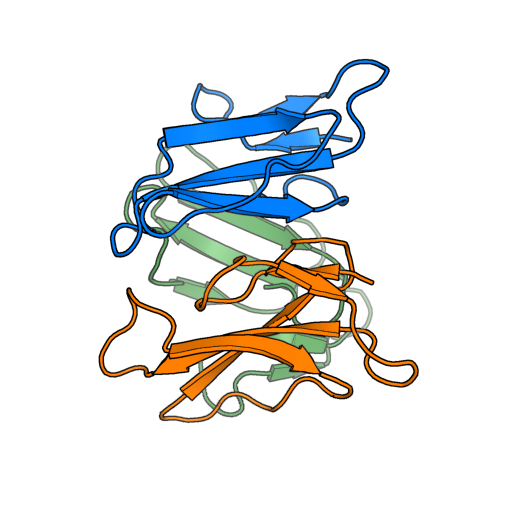A 1
ATOM 1295 C C . LEU C 1 47 ? 34.474 25.075 3.452 1.00 27.90 47 LEU C C 1
ATOM 1296 O O . LEU C 1 47 ? 33.509 24.341 3.187 1.00 24.60 47 LEU C O 1
ATOM 1301 N N . LEU C 1 48 ? 35.698 24.880 3.006 1.00 26.28 48 LEU C N 1
ATOM 1302 C CA . LEU C 1 48 ? 35.934 23.674 2.204 1.00 26.28 48 LEU C CA 1
ATOM 1303 C C . LEU C 1 48 ? 36.275 22.410 2.959 1.00 25.22 48 LEU C C 1
ATOM 1304 O O . LEU C 1 48 ? 36.030 21.327 2.398 1.00 22.18 48 LEU C O 1
ATOM 1309 N N . ILE C 1 49 ? 36.797 22.527 4.161 1.00 21.34 49 ILE C N 1
ATOM 1310 C CA . ILE C 1 49 ? 37.245 21.359 4.931 1.00 27.42 49 ILE C CA 1
ATOM 1311 C C . ILE C 1 49 ? 36.523 21.200 6.267 1.00 20.60 49 ILE C C 1
ATOM 1312 O O . ILE C 1 49 ? 36.487 22.158 7.049 1.00 28.76 49 ILE C O 1
ATOM 1317 N N . LYS C 1 50 ? 36.115 19.975 6.529 1.00 18.65 50 LYS C N 1
ATOM 1318 C CA . LYS C 1 50 ? 35.448 19.646 7.791 1.00 18.98 50 LYS C CA 1
ATOM 1319 C C . LYS C 1 50 ? 36.223 18.626 8.629 1.00 19.76 50 LYS C C 1
ATOM 1320 O O . LYS C 1 50 ? 36.667 17.588 8.112 1.00 18.04 50 LYS C O 1
ATOM 1326 N N . TYR C 1 51 ? 36.351 18.888 9.925 1.00 14.47 51 TYR C N 1
ATOM 1327 C CA . TYR C 1 51 ? 36.959 17.952 10.881 1.00 16.19 51 TYR C CA 1
ATOM 1328 C C . TYR C 1 51 ? 35.838 17.564 11.855 1.00 19.17 51 TYR C C 1
ATOM 1329 O O . TYR C 1 51 ? 35.214 18.476 12.429 1.00 19.72 51 TYR C O 1
ATOM 1338 N N . MET C 1 52 ? 35.519 16.301 12.038 1.00 11.94 52 MET C N 1
ATOM 1339 C CA . MET C 1 52 ? 34.481 15.844 12.992 1.00 13.01 52 MET C CA 1
ATOM 1340 C C . MET C 1 52 ? 35.241 15.158 14.129 1.00 13.00 52 MET C C 1
ATOM 1341 O O . MET C 1 52 ? 36.054 14.270 13.812 1.00 13.72 52 MET C O 1
ATOM 1346 N N . CYS C 1 53 ? 34.995 15.454 15.394 1.00 14.47 53 CYS C N 1
ATOM 1347 C CA . CYS C 1 53 ? 35.645 14.820 16.557 1.00 14.00 53 CYS C CA 1
ATOM 1348 C C . CYS C 1 53 ? 34.621 14.249 17.545 1.00 12.52 53 CYS C C 1
ATOM 1349 O O . CYS C 1 53 ? 33.531 14.843 17.665 1.00 15.23 53 CYS C O 1
ATOM 1352 N N . CYS C 1 54 ? 34.894 13.149 18.230 1.00 9.65 54 CYS C N 1
ATOM 1353 C CA . CYS C 1 54 ? 33.954 12.478 19.151 1.00 14.88 54 CYS C CA 1
ATOM 1354 C C . CYS C 1 54 ? 34.725 11.629 20.159 1.00 10.86 54 CYS C C 1
ATOM 1355 O O . CYS C 1 54 ? 35.917 11.350 19.916 1.00 11.67 54 CYS C O 1
ATOM 1358 N N . ASN C 1 55 ? 34.131 11.224 21.276 1.00 12.40 55 ASN C N 1
ATOM 1359 C CA . ASN C 1 55 ? 34.837 10.457 22.317 1.00 11.15 55 ASN C CA 1
ATOM 1360 C C . ASN C 1 55 ? 34.129 9.221 22.873 1.00 13.95 55 ASN C C 1
ATOM 1361 O O . ASN C 1 55 ? 34.149 8.931 24.090 1.00 16.60 55 ASN C O 1
ATOM 1366 N N . THR C 1 56 ? 33.522 8.453 21.984 1.00 11.42 56 THR C N 1
ATOM 1367 C CA . THR C 1 56 ? 32.904 7.151 22.308 1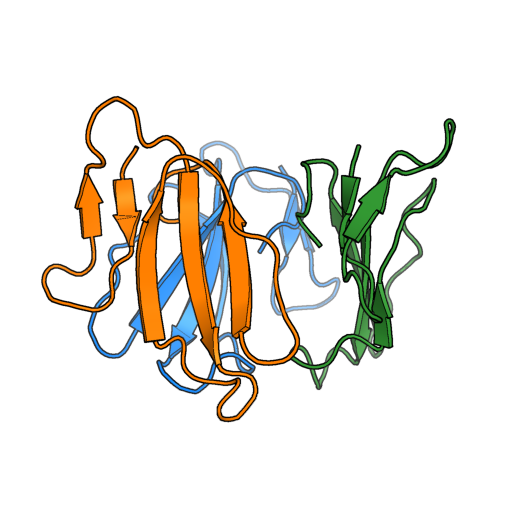.00 13.28 56 THR C CA 1
ATOM 1368 C C . THR C 1 56 ? 33.617 6.119 21.431 1.00 15.54 56 THR C C 1
ATOM 1369 O O . THR C 1 56 ? 33.947 6.461 20.284 1.00 15.00 56 THR C O 1
ATOM 1373 N N . ASP C 1 57 ? 33.906 4.897 21.843 1.00 15.04 57 ASP C N 1
ATOM 1374 C CA . ASP C 1 57 ? 34.606 3.916 20.990 1.00 15.47 57 ASP C CA 1
ATOM 1375 C C . ASP C 1 57 ? 34.059 3.810 19.557 1.00 17.13 57 ASP C C 1
ATOM 1376 O O . ASP C 1 57 ? 32.848 3.626 19.366 1.00 14.68 57 ASP C O 1
ATOM 1381 N N . LYS C 1 58 ? 34.934 3.926 18.577 1.00 15.75 58 LYS C N 1
ATOM 1382 C CA . LYS C 1 58 ? 34.660 3.774 17.141 1.00 16.05 58 LYS C CA 1
ATOM 1383 C C . LYS C 1 58 ? 33.538 4.638 16.592 1.00 16.44 58 LYS C C 1
ATOM 1384 O O . LYS C 1 58 ? 32.732 4.235 15.730 1.00 17.42 58 LYS C O 1
ATOM 1390 N N . CYS C 1 59 ? 33.511 5.872 17.063 1.00 9.42 59 CYS C N 1
ATOM 1391 C CA . CYS C 1 59 ? 32.498 6.854 16.661 1.00 11.25 59 CYS C CA 1
ATOM 1392 C C . CYS C 1 59 ? 32.834 7.602 15.376 1.00 15.18 59 CYS C C 1
ATOM 1393 O O . CYS C 1 59 ? 31.950 8.245 14.777 1.00 15.71 59 CYS C O 1
ATOM 1396 N N . ASN C 1 60 ? 34.072 7.538 14.931 1.00 12.68 60 ASN C N 1
ATOM 1397 C CA . ASN C 1 60 ? 34.568 8.267 13.753 1.00 19.60 60 ASN C CA 1
ATOM 1398 C C . ASN C 1 60 ? 34.563 7.546 12.407 1.00 21.01 60 ASN C C 1
ATOM 1399 O O . ASN C 1 60 ? 34.220 6.349 12.358 1.00 20.55 60 ASN C O 1
#

CATH classification: 2.10.60.10

Solvent-accessible surface area: 11209 Å² total; per-residue (Å²): 72,83,0,12,36,86,123,90,92,40,98,77,94,18,77,206,41,81,114,44,0,27,61,30,17,99,123,59,30,36,88,89,30,82,110,61,2,8,30,87,112,24,40,128,8,50,92,83,62,25,41,43,1,15,80,67,78,83,38,11,68,86,0,6,37,46,120,98,72,29,98,92,76,15,75,212,61,88,104,42,0,18,61,40,12,90,80,103,47,67,62,74,28,68,107,37,7,18,35,79,108,42,46,123,24,48,128,127,56,82,58,67,25,32,100,30,75,37,5,8,72,83,0,21,39,78,121,80,66,28,84,67,86,17,73,199,52,91,101,36,0,34,61,29,12,104,66,91,39,55,85,104,40,74,110,67,5,10,38,88,106,54,46,198,54,63,120,124,65,40,54,34,24,25,102,74,92,61,43,9

Organism: Naja pallida (NCBI:txid8658)